Protein AF-A0A8T3XYB9-F1 (afdb_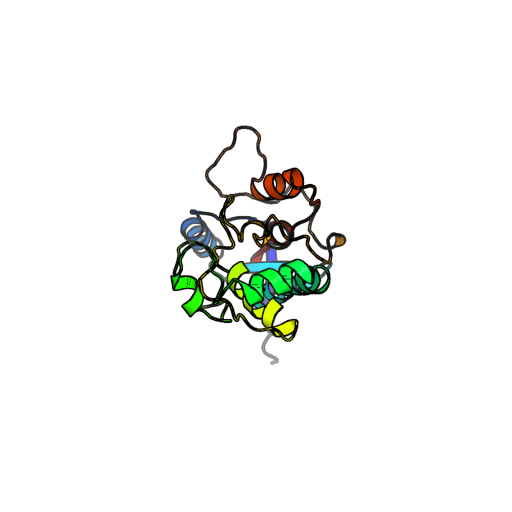monomer_lite)

Sequence (204 aa):
MPESVIKISWETVERPGYFGKKRDELEDFWNFNYPQGWRIAWQWGEQVLTRPLALQIYEDAYFEFLKNNPEILNWITSTASDVYDTSPSNVKSGLNYDEQETPNNHFHDIAIRRAVLRNGRKFLGDRLVEVRKPGTEGARLSPYSIPFHLPNLIYQGEDIKDYNYLKVSNHRIWWKTLGRERGIEHTVEEFYQHNKLLQKMAFG

Secondary structure (DSSP, 8-state):
-------EEEEEEEEEEE-GGGHHHHHHHHHHH-TT-EEEEEEETTEEE-HHHHHHHHHHHHHHHHHH-HHHHHHHHHHEEEEESSSGGGGGGTT-TT---SSS--HHHHHHHHHHHHTT----SSEEEE-SSTTSTTGGGSTTTSBPS-GGGS---S-EEE--S---TT---HHHHHHHTTT-SSBHHHHHHHTEEEEEEEE-

Radius of gyration: 18.55 Å; chains: 1; bounding box: 43×30×66 Å

Structure (mmCIF, N/CA/C/O backbone):
data_AF-A0A8T3XYB9-F1
#
_entry.id   AF-A0A8T3XYB9-F1
#
loop_
_atom_site.group_PDB
_atom_site.id
_atom_site.type_symbol
_atom_site.label_atom_id
_atom_site.label_alt_id
_atom_site.label_comp_id
_atom_site.label_asym_id
_atom_site.label_entity_id
_atom_site.label_seq_id
_atom_site.pdbx_PDB_ins_code
_atom_site.Cartn_x
_atom_site.Cartn_y
_atom_site.Cartn_z
_atom_site.occupancy
_atom_site.B_iso_or_equiv
_atom_site.auth_seq_id
_atom_site.auth_comp_id
_atom_site.auth_asym_id
_atom_site.auth_atom_id
_atom_site.pdbx_PDB_model_num
ATOM 1 N N . MET A 1 1 ? -1.907 -11.940 -47.305 1.00 52.03 1 MET A N 1
ATOM 2 C CA . MET A 1 1 ? -0.688 -11.951 -46.470 1.00 52.03 1 MET A CA 1
ATOM 3 C C . MET A 1 1 ? -1.139 -11.744 -45.036 1.00 52.03 1 MET A C 1
ATOM 5 O O . MET A 1 1 ? -1.947 -10.842 -44.858 1.00 52.03 1 MET A O 1
ATOM 9 N N . PRO A 1 2 ? -0.760 -12.582 -44.058 1.00 59.38 2 PRO A N 1
ATOM 10 C CA . PRO A 1 2 ? -1.126 -12.307 -42.675 1.00 59.38 2 PRO A CA 1
ATOM 11 C C . PRO A 1 2 ? -0.364 -11.059 -42.219 1.00 59.38 2 PRO A C 1
ATOM 13 O O . PRO A 1 2 ? 0.852 -10.984 -42.386 1.00 59.38 2 PRO A O 1
ATOM 16 N N . GLU A 1 3 ? -1.094 -10.067 -41.713 1.00 56.34 3 GLU A N 1
ATOM 17 C CA . GLU A 1 3 ? -0.515 -8.898 -41.056 1.00 56.34 3 GLU A CA 1
ATOM 18 C C . GLU A 1 3 ? 0.403 -9.382 -39.930 1.00 56.34 3 GLU A C 1
ATOM 20 O O . GLU A 1 3 ? 0.004 -10.185 -39.083 1.00 56.34 3 GLU A O 1
ATOM 25 N N . SER A 1 4 ? 1.661 -8.947 -39.944 1.00 66.12 4 SER A N 1
ATOM 26 C CA . SER A 1 4 ? 2.592 -9.223 -38.857 1.00 66.12 4 SER A CA 1
ATOM 27 C C . SER A 1 4 ? 2.065 -8.555 -37.588 1.00 66.12 4 SER A C 1
ATOM 29 O O . SER A 1 4 ? 2.086 -7.329 -37.475 1.00 66.12 4 SER A O 1
ATOM 31 N N . VAL A 1 5 ? 1.574 -9.352 -36.639 1.00 72.62 5 VAL A N 1
ATOM 32 C CA . VAL A 1 5 ? 1.158 -8.866 -35.321 1.00 72.62 5 VAL A CA 1
ATOM 33 C C . VAL A 1 5 ? 2.411 -8.417 -34.577 1.00 72.62 5 VAL A C 1
ATOM 35 O O . VAL A 1 5 ? 3.223 -9.247 -34.172 1.00 72.62 5 VAL A O 1
ATOM 38 N N . ILE A 1 6 ? 2.575 -7.106 -34.404 1.00 73.19 6 ILE A N 1
ATOM 39 C CA . ILE A 1 6 ? 3.638 -6.552 -33.563 1.00 73.19 6 ILE A CA 1
ATOM 40 C C . ILE A 1 6 ? 3.386 -7.026 -32.130 1.00 73.19 6 ILE A C 1
ATOM 42 O O . ILE A 1 6 ? 2.351 -6.718 -31.532 1.00 73.19 6 ILE A O 1
ATOM 46 N N . LYS A 1 7 ? 4.329 -7.788 -31.570 1.00 82.12 7 LYS A N 1
ATOM 47 C CA . LYS A 1 7 ? 4.237 -8.254 -30.188 1.00 82.12 7 LYS A CA 1
ATOM 48 C C . LYS A 1 7 ? 4.762 -7.160 -29.266 1.00 82.12 7 LYS A C 1
ATOM 50 O O . LYS A 1 7 ? 5.960 -6.894 -29.209 1.00 82.12 7 LYS A O 1
ATOM 55 N N . ILE A 1 8 ? 3.853 -6.539 -28.521 1.00 85.56 8 ILE A N 1
ATOM 56 C CA . ILE A 1 8 ? 4.216 -5.590 -27.467 1.00 85.56 8 ILE A CA 1
ATOM 57 C C . ILE A 1 8 ? 4.765 -6.376 -26.273 1.00 85.56 8 ILE A C 1
ATOM 59 O O . ILE A 1 8 ? 4.113 -7.288 -25.760 1.00 85.56 8 ILE A O 1
ATOM 63 N N . SER A 1 9 ? 5.960 -6.008 -25.821 1.00 92.69 9 SER A N 1
ATOM 64 C CA . SER A 1 9 ? 6.594 -6.541 -24.616 1.00 92.69 9 SER A CA 1
ATOM 65 C C . SER A 1 9 ? 7.004 -5.409 -23.671 1.00 92.69 9 SER A C 1
ATOM 67 O O . SER A 1 9 ? 7.046 -4.243 -24.062 1.00 92.69 9 SER A O 1
ATOM 69 N N . TRP A 1 10 ? 7.255 -5.744 -22.406 1.00 95.94 10 TRP A N 1
ATOM 70 C CA . TRP A 1 10 ? 7.676 -4.789 -21.382 1.00 95.94 10 TRP A CA 1
ATOM 71 C C . TRP A 1 10 ? 9.047 -5.187 -20.853 1.00 95.94 10 TRP A C 1
ATOM 73 O O . TRP A 1 10 ? 9.224 -6.311 -20.387 1.00 95.94 10 TRP A O 1
ATOM 83 N N . GLU A 1 11 ? 9.993 -4.257 -20.900 1.00 96.06 11 GLU A N 1
ATOM 84 C CA . GLU A 1 11 ? 11.349 -4.438 -20.385 1.00 96.06 11 GLU A CA 1
ATOM 85 C C . GLU A 1 11 ? 11.495 -3.664 -19.073 1.00 96.06 11 GLU A C 1
ATOM 87 O O . GLU A 1 11 ? 11.190 -2.471 -19.018 1.00 96.06 11 GLU A O 1
ATOM 92 N N . THR A 1 12 ? 11.948 -4.332 -18.009 1.00 96.31 12 THR A N 1
ATOM 93 C CA . THR A 1 12 ? 12.221 -3.678 -16.723 1.00 96.31 12 THR A CA 1
ATOM 94 C C . THR A 1 12 ? 13.482 -2.830 -16.822 1.00 96.31 12 THR A C 1
ATOM 96 O O . THR A 1 12 ? 14.548 -3.337 -17.152 1.00 96.31 12 THR A O 1
ATOM 99 N N . VAL A 1 13 ? 13.347 -1.547 -16.498 1.00 95.75 13 VAL A N 1
ATOM 100 C CA . VAL A 1 13 ? 14.435 -0.564 -16.521 1.00 95.75 13 VAL A CA 1
ATOM 101 C C . VAL A 1 13 ? 15.098 -0.459 -15.151 1.00 95.75 13 VAL A C 1
ATOM 103 O O . VAL A 1 13 ? 16.319 -0.470 -15.046 1.00 95.75 13 VAL A O 1
ATOM 106 N N . GLU A 1 14 ? 14.291 -0.318 -14.098 1.00 94.75 14 GLU A N 1
ATOM 107 C CA . GLU A 1 14 ? 14.772 -0.053 -12.740 1.00 94.75 14 GLU A CA 1
ATOM 108 C C . GLU A 1 14 ? 13.699 -0.340 -11.679 1.00 94.75 14 GLU A C 1
ATOM 110 O O . GLU A 1 14 ? 12.538 -0.620 -11.998 1.00 94.75 14 GLU A O 1
ATOM 115 N N . ARG A 1 15 ? 14.090 -0.209 -10.403 1.00 94.44 15 ARG A N 1
ATOM 116 C CA . ARG A 1 15 ? 13.205 -0.245 -9.231 1.00 94.44 15 ARG A CA 1
ATOM 117 C C . ARG A 1 15 ? 13.119 1.127 -8.575 1.00 94.44 15 ARG A C 1
ATOM 119 O O . ARG A 1 15 ? 13.922 1.440 -7.695 1.00 94.44 15 ARG A O 1
ATOM 126 N N . PRO A 1 16 ? 12.156 1.970 -8.972 1.00 91.38 16 PRO A N 1
ATOM 127 C CA . PRO A 1 16 ? 12.185 3.376 -8.598 1.00 91.38 16 PRO A CA 1
ATOM 128 C C . PRO A 1 16 ? 11.733 3.658 -7.148 1.00 91.38 16 PRO A C 1
ATOM 130 O O . PRO A 1 16 ? 11.689 4.818 -6.755 1.00 91.38 16 PRO A O 1
ATOM 133 N N . GLY A 1 17 ? 11.384 2.632 -6.355 1.00 89.88 17 GLY A N 1
ATOM 134 C CA . GLY A 1 17 ? 10.981 2.751 -4.946 1.00 89.88 17 GLY A CA 1
ATOM 135 C C . GLY A 1 17 ? 10.056 3.939 -4.664 1.00 89.88 17 GLY A C 1
ATOM 136 O O . GLY A 1 17 ? 9.064 4.128 -5.371 1.00 89.88 17 GLY A O 1
ATOM 137 N N . TYR A 1 18 ? 10.336 4.735 -3.631 1.00 88.06 18 TYR A N 1
ATOM 138 C CA . TYR A 1 18 ? 9.496 5.880 -3.259 1.00 88.06 18 TYR A CA 1
ATOM 139 C C . TYR A 1 18 ? 9.839 7.143 -4.064 1.00 88.06 18 TYR A C 1
ATOM 141 O O . TYR A 1 18 ? 10.992 7.564 -4.124 1.00 88.06 18 TYR A O 1
ATOM 149 N N . PHE A 1 19 ? 8.817 7.783 -4.645 1.00 88.06 19 PHE A N 1
ATOM 150 C CA . PHE A 1 19 ? 8.990 8.961 -5.514 1.00 88.06 19 PHE A CA 1
ATOM 151 C C . PHE A 1 19 ? 9.013 10.276 -4.723 1.00 88.06 19 PHE A C 1
ATOM 153 O O . PHE A 1 19 ? 9.660 11.245 -5.116 1.00 88.06 19 PHE A O 1
ATOM 160 N N . GLY A 1 20 ? 8.294 10.325 -3.596 1.00 82.56 20 GLY A N 1
ATOM 161 C CA . GLY A 1 20 ? 8.121 11.542 -2.807 1.00 82.56 20 GLY A CA 1
ATOM 162 C C . GLY A 1 20 ? 7.640 12.728 -3.645 1.00 82.56 20 GLY A C 1
ATOM 163 O O . GLY A 1 20 ? 6.753 12.589 -4.485 1.00 82.56 20 GLY A O 1
ATOM 164 N N . LYS A 1 21 ? 8.253 13.894 -3.414 1.00 82.56 21 LYS A N 1
ATOM 165 C CA . LYS A 1 21 ? 7.938 15.152 -4.114 1.00 82.56 21 LYS A CA 1
ATOM 166 C C . LYS A 1 21 ? 8.432 15.202 -5.566 1.00 82.56 21 LYS A C 1
ATOM 168 O O . LYS A 1 21 ? 8.096 16.145 -6.262 1.00 82.56 21 LYS A O 1
ATOM 173 N N . LYS A 1 22 ? 9.226 14.220 -6.009 1.00 85.31 22 LYS A N 1
ATOM 174 C CA . LYS A 1 22 ? 9.804 14.171 -7.361 1.00 85.31 22 LYS A CA 1
ATOM 175 C C . LYS A 1 22 ? 8.949 13.403 -8.364 1.00 85.31 22 LYS A C 1
ATOM 177 O O . LYS A 1 22 ? 9.436 13.078 -9.436 1.00 85.31 22 LYS A O 1
ATOM 182 N N . ARG A 1 23 ? 7.711 13.049 -8.009 1.00 87.81 23 ARG A N 1
ATOM 183 C CA . ARG A 1 23 ? 6.831 12.264 -8.883 1.00 87.81 23 ARG A CA 1
ATOM 184 C C . ARG A 1 23 ? 6.713 12.902 -10.265 1.00 87.81 23 ARG A C 1
ATOM 186 O O . ARG A 1 23 ? 7.088 12.256 -11.229 1.00 87.81 23 ARG A O 1
ATOM 193 N N . ASP A 1 24 ? 6.293 14.159 -10.322 1.00 90.12 24 ASP A N 1
ATOM 194 C CA . ASP A 1 24 ? 6.048 14.856 -11.588 1.00 90.12 24 ASP A CA 1
ATOM 195 C C . ASP A 1 24 ? 7.342 14.972 -12.415 1.00 90.12 24 ASP A C 1
ATOM 197 O O . ASP A 1 24 ? 7.353 14.642 -13.594 1.00 90.12 24 ASP A O 1
ATOM 201 N N . GLU A 1 25 ? 8.473 15.301 -11.772 1.00 91.81 25 GLU A N 1
ATOM 202 C CA . GLU A 1 25 ? 9.795 15.330 -12.424 1.00 91.81 25 GLU A CA 1
ATOM 203 C C . GLU A 1 25 ? 10.192 13.967 -13.022 1.00 91.81 25 GLU A C 1
ATOM 205 O O . GLU A 1 25 ? 10.781 13.904 -14.102 1.00 91.81 25 GLU A O 1
ATOM 210 N N . LEU A 1 26 ? 9.905 12.868 -12.313 1.00 92.75 26 LEU A N 1
ATOM 211 C CA . LEU A 1 26 ? 10.193 11.512 -12.782 1.00 92.75 26 LEU A CA 1
ATOM 212 C C . LEU A 1 26 ? 9.275 11.112 -13.933 1.00 92.75 26 LEU A C 1
ATOM 214 O O . LEU A 1 26 ? 9.748 10.518 -14.897 1.00 92.75 26 LEU A O 1
ATOM 218 N N . GLU A 1 27 ? 7.991 11.451 -13.852 1.00 94.06 27 GLU A N 1
ATOM 219 C CA . GLU A 1 27 ? 7.028 11.186 -14.918 1.00 94.06 27 GLU A CA 1
ATOM 220 C C . GLU A 1 27 ? 7.400 11.951 -16.192 1.00 94.06 27 GLU A C 1
ATOM 222 O O . GLU A 1 27 ? 7.462 11.344 -17.260 1.00 94.06 27 GLU A O 1
ATOM 227 N N . ASP A 1 28 ? 7.766 13.231 -16.085 1.00 96.31 28 ASP A N 1
ATOM 228 C CA . ASP A 1 28 ? 8.273 14.029 -17.206 1.00 96.31 28 ASP A CA 1
ATOM 229 C C . ASP A 1 28 ? 9.557 13.433 -17.795 1.00 96.31 28 ASP A C 1
ATOM 231 O O . ASP A 1 28 ? 9.695 13.291 -19.015 1.00 96.31 28 ASP A O 1
ATOM 235 N N . PHE A 1 29 ? 10.489 13.015 -16.933 1.00 95.88 29 PHE A N 1
ATOM 236 C CA . PHE A 1 29 ? 11.715 12.351 -17.362 1.00 95.88 29 PHE A CA 1
ATOM 237 C C . PHE A 1 29 ? 11.422 11.040 -18.107 1.00 95.88 29 PHE A C 1
ATOM 239 O O . PHE A 1 29 ? 12.007 10.790 -19.162 1.00 95.88 29 PHE A O 1
ATOM 246 N N . TRP A 1 30 ? 10.515 10.199 -17.611 1.00 96.56 30 TRP A N 1
ATOM 247 C CA . TRP A 1 30 ? 10.158 8.938 -18.265 1.00 96.56 30 TRP A CA 1
ATOM 248 C C . TRP A 1 30 ? 9.352 9.150 -19.547 1.00 96.56 30 TRP A C 1
ATOM 250 O O . TRP A 1 30 ? 9.595 8.443 -20.522 1.00 96.56 30 TRP A O 1
ATOM 260 N N . ASN A 1 31 ? 8.475 10.155 -19.597 1.00 97.38 31 ASN A N 1
ATOM 261 C CA . ASN A 1 31 ? 7.776 10.568 -20.817 1.00 97.38 31 ASN A CA 1
ATOM 262 C C . ASN A 1 31 ? 8.766 10.968 -21.917 1.00 97.38 31 ASN A C 1
ATOM 264 O O . ASN A 1 31 ? 8.600 10.574 -23.071 1.00 97.38 31 ASN A O 1
ATOM 268 N N . PHE A 1 32 ? 9.822 11.701 -21.556 1.00 97.50 32 PHE A N 1
ATOM 269 C CA . PHE A 1 32 ? 10.870 12.100 -22.493 1.00 97.50 32 PHE A CA 1
ATOM 270 C C . PHE A 1 32 ? 11.750 10.922 -22.945 1.00 97.50 32 PHE A C 1
ATOM 272 O O . PHE A 1 32 ? 12.044 10.791 -24.131 1.00 97.50 32 PHE A O 1
ATOM 279 N N . ASN A 1 33 ? 12.180 10.058 -22.018 1.00 96.62 33 ASN A N 1
ATOM 280 C CA . ASN A 1 33 ? 13.131 8.976 -22.314 1.00 96.62 33 ASN A CA 1
ATOM 281 C C . ASN A 1 33 ? 12.480 7.716 -22.905 1.00 96.62 33 ASN A C 1
ATOM 283 O O . ASN A 1 33 ? 13.149 6.951 -23.602 1.00 96.62 33 ASN A O 1
ATOM 287 N N . TYR A 1 34 ? 11.191 7.485 -22.643 1.00 96.56 34 TYR A N 1
ATOM 288 C CA . TYR A 1 34 ? 10.438 6.317 -23.109 1.00 96.56 34 TYR A CA 1
ATOM 289 C C . TYR A 1 34 ? 9.177 6.743 -23.876 1.00 96.56 34 TYR A C 1
ATOM 291 O O . TYR A 1 34 ? 8.063 6.387 -23.480 1.00 96.56 34 TYR A O 1
ATOM 299 N N . PRO A 1 35 ? 9.328 7.459 -25.009 1.00 95.56 35 PRO A N 1
ATOM 300 C CA . PRO A 1 35 ? 8.197 8.018 -25.756 1.00 95.56 35 PRO A CA 1
ATOM 301 C C . PRO A 1 35 ? 7.233 6.950 -26.291 1.00 95.56 35 PRO A C 1
ATOM 303 O O . PRO A 1 35 ? 6.076 7.241 -26.580 1.00 95.56 35 PRO A O 1
ATOM 306 N N . GLN A 1 36 ? 7.688 5.695 -26.382 1.00 94.69 36 GLN A N 1
ATOM 307 C CA . GLN A 1 36 ? 6.890 4.596 -26.934 1.00 94.69 36 GLN A CA 1
ATOM 308 C C . GLN A 1 36 ? 5.949 4.000 -25.880 1.00 94.69 36 GLN A C 1
ATOM 310 O O . GLN A 1 36 ? 5.125 3.144 -26.187 1.00 94.69 36 GLN A O 1
ATOM 315 N N . GLY A 1 37 ? 6.085 4.454 -24.635 1.00 96.31 37 GLY A N 1
ATOM 316 C CA . GLY A 1 37 ? 5.298 4.033 -23.496 1.00 96.31 37 GLY A CA 1
ATOM 317 C C . GLY A 1 37 ? 6.178 3.505 -22.373 1.00 96.31 37 GLY A C 1
ATOM 318 O O . GLY A 1 37 ? 7.140 2.761 -22.582 1.00 96.31 37 GLY A O 1
ATOM 319 N N . TRP A 1 38 ? 5.792 3.850 -21.154 1.00 97.50 38 TRP A N 1
ATOM 320 C CA . TRP A 1 38 ? 6.323 3.288 -19.924 1.00 97.50 38 TRP A CA 1
ATOM 321 C C . TRP A 1 38 ? 5.170 2.997 -18.967 1.00 97.50 38 TRP A C 1
ATOM 323 O O . TRP A 1 38 ? 4.045 3.467 -19.149 1.00 97.50 38 TRP A O 1
ATOM 333 N N . ARG A 1 39 ? 5.435 2.174 -17.957 1.00 96.88 39 ARG A N 1
ATOM 334 C CA . ARG A 1 39 ? 4.484 1.899 -16.883 1.00 96.88 39 ARG A CA 1
ATOM 335 C C . ARG A 1 39 ? 5.197 1.647 -15.568 1.00 96.88 39 ARG A C 1
ATOM 337 O O . ARG A 1 39 ? 6.320 1.142 -15.546 1.00 96.88 39 ARG A O 1
ATOM 344 N N . ILE A 1 40 ? 4.478 1.904 -14.482 1.00 97.31 40 ILE A N 1
ATOM 345 C CA . ILE A 1 40 ? 4.801 1.336 -13.177 1.00 97.31 40 ILE A CA 1
ATOM 346 C C . ILE A 1 40 ? 4.059 0.012 -13.016 1.00 97.31 40 ILE A C 1
ATOM 348 O O . ILE A 1 40 ? 2.857 -0.084 -13.276 1.00 97.31 40 ILE A O 1
ATOM 352 N N . ALA A 1 41 ? 4.790 -1.005 -12.581 1.00 97.69 41 ALA A N 1
ATOM 353 C CA . ALA A 1 41 ? 4.267 -2.325 -12.269 1.00 97.69 41 ALA A CA 1
ATOM 354 C C . ALA A 1 41 ? 4.859 -2.830 -10.947 1.00 97.69 41 ALA A C 1
ATOM 356 O O . ALA A 1 41 ? 5.743 -2.191 -10.380 1.00 97.69 41 ALA A O 1
ATOM 357 N N . TRP A 1 42 ? 4.381 -3.967 -10.444 1.00 97.94 42 TRP A N 1
ATOM 358 C CA . TRP A 1 42 ? 4.886 -4.555 -9.201 1.00 97.94 42 TRP A CA 1
ATOM 359 C C . TRP A 1 42 ? 5.270 -6.008 -9.409 1.00 97.94 42 TRP A C 1
ATOM 361 O O . TRP A 1 42 ? 4.482 -6.796 -9.916 1.00 97.94 42 TRP A O 1
ATOM 371 N N . GLN A 1 43 ? 6.473 -6.386 -9.005 1.00 97.44 43 GLN A N 1
ATOM 372 C CA . GLN A 1 43 ? 6.887 -7.778 -9.014 1.00 97.44 43 GLN A CA 1
ATOM 373 C C . GLN A 1 43 ? 6.133 -8.580 -7.947 1.00 97.44 43 GLN A C 1
ATOM 375 O O . GLN A 1 43 ? 5.972 -8.131 -6.813 1.00 97.44 43 GLN A O 1
ATOM 380 N N . TRP A 1 44 ? 5.738 -9.800 -8.288 1.00 95.25 44 TRP A N 1
ATOM 381 C CA . TRP A 1 44 ? 5.149 -10.767 -7.370 1.00 95.25 44 TRP A CA 1
ATOM 382 C C . TRP A 1 44 ? 5.650 -12.170 -7.700 1.00 95.25 44 TRP A C 1
ATOM 384 O O . TRP A 1 44 ? 5.128 -12.836 -8.595 1.00 95.25 44 TRP A O 1
ATOM 394 N N . GLY A 1 45 ? 6.721 -12.597 -7.026 1.00 92.38 45 GLY A N 1
ATOM 395 C CA . GLY A 1 45 ? 7.475 -13.781 -7.441 1.00 92.38 45 GLY A CA 1
ATOM 396 C C . GLY A 1 45 ? 7.979 -13.623 -8.881 1.00 92.38 45 GLY A C 1
ATOM 397 O O . GLY A 1 45 ? 8.699 -12.672 -9.194 1.00 92.38 45 GLY A O 1
ATOM 398 N N . GLU A 1 46 ? 7.562 -14.534 -9.759 1.00 92.94 46 GLU A N 1
ATOM 399 C CA . GLU A 1 46 ? 7.871 -14.509 -11.198 1.00 92.94 46 GLU A CA 1
ATOM 400 C C . GLU A 1 46 ? 6.894 -13.652 -12.022 1.00 92.94 46 GLU A C 1
ATOM 402 O O . GLU A 1 46 ? 7.098 -13.439 -13.215 1.00 92.94 46 GLU A O 1
ATOM 407 N N . GLN A 1 47 ? 5.822 -13.150 -11.405 1.00 95.62 47 GLN A N 1
ATOM 408 C CA . GLN A 1 47 ? 4.792 -12.371 -12.085 1.00 95.62 47 GLN A CA 1
ATOM 409 C C . GLN A 1 47 ? 5.052 -10.866 -11.981 1.00 95.62 47 GLN A C 1
ATOM 411 O O . GLN A 1 47 ? 5.719 -10.377 -11.066 1.00 95.62 47 GLN A O 1
ATOM 416 N N . VAL A 1 48 ? 4.461 -10.117 -12.914 1.00 97.19 48 VAL A N 1
ATOM 417 C CA . VAL A 1 48 ? 4.428 -8.653 -12.899 1.00 97.19 48 VAL A CA 1
ATOM 418 C C . VAL A 1 48 ? 2.975 -8.198 -12.860 1.00 97.19 48 VAL A C 1
ATOM 420 O O . VAL A 1 48 ? 2.199 -8.452 -13.779 1.00 97.19 48 VAL A O 1
ATOM 423 N N . LEU A 1 49 ? 2.619 -7.520 -11.778 1.00 97.75 49 LEU A N 1
ATOM 424 C CA . LEU A 1 49 ? 1.277 -7.065 -11.462 1.00 97.75 49 LEU A CA 1
ATOM 425 C C . LEU A 1 49 ? 1.032 -5.642 -11.952 1.00 97.75 49 LEU A C 1
ATOM 427 O O . LEU A 1 49 ? 1.914 -4.779 -11.932 1.00 97.75 49 LEU A O 1
ATOM 431 N N . THR A 1 50 ? -0.218 -5.388 -12.324 1.00 96.81 50 THR A N 1
ATOM 432 C CA . THR A 1 50 ? -0.745 -4.039 -12.532 1.00 96.81 50 THR A CA 1
ATOM 433 C C . THR A 1 50 ? -0.987 -3.345 -11.189 1.00 96.81 50 THR A C 1
ATOM 435 O O . THR A 1 50 ? -1.080 -3.996 -10.145 1.00 96.81 50 THR A O 1
ATOM 438 N N . ARG A 1 51 ? -1.146 -2.014 -11.206 1.00 95.88 51 ARG A N 1
ATOM 439 C CA . ARG A 1 51 ? -1.458 -1.233 -9.997 1.00 95.88 51 ARG A CA 1
ATOM 440 C C . ARG A 1 51 ? -2.697 -1.751 -9.243 1.00 95.88 51 ARG A C 1
ATOM 442 O O . ARG A 1 51 ? -2.579 -1.924 -8.033 1.00 95.88 51 ARG A O 1
ATOM 449 N N . PRO A 1 52 ? -3.844 -2.054 -9.890 1.00 96.81 52 PRO A N 1
ATOM 450 C CA . PRO A 1 52 ? -5.008 -2.580 -9.173 1.00 96.81 52 PRO A CA 1
ATOM 451 C C . PRO A 1 52 ? -4.729 -3.888 -8.422 1.00 96.81 52 PRO A C 1
ATOM 453 O O . PRO A 1 52 ? -5.130 -4.024 -7.270 1.00 96.81 52 PRO A O 1
ATOM 456 N N . LEU A 1 53 ? -3.990 -4.823 -9.032 1.00 97.75 53 LEU A N 1
ATOM 457 C CA . LEU A 1 53 ? -3.632 -6.090 -8.384 1.00 97.75 53 LEU A CA 1
ATOM 458 C C . LEU A 1 53 ? -2.633 -5.884 -7.239 1.00 97.75 53 LEU A C 1
ATOM 460 O O . LEU A 1 53 ? -2.778 -6.484 -6.178 1.00 97.75 53 LEU A O 1
ATOM 464 N N . ALA A 1 54 ? -1.651 -4.997 -7.415 1.00 97.88 54 ALA A N 1
ATOM 465 C CA . ALA A 1 54 ? -0.719 -4.648 -6.346 1.00 97.88 54 ALA A CA 1
ATOM 466 C C . ALA A 1 54 ? -1.437 -4.015 -5.140 1.00 97.88 54 ALA A C 1
ATOM 468 O O . ALA A 1 54 ? -1.122 -4.336 -3.997 1.00 97.88 54 ALA A O 1
ATOM 469 N N . LEU A 1 55 ? -2.431 -3.152 -5.386 1.00 97.94 55 LEU A N 1
ATOM 470 C CA . LEU A 1 55 ? -3.255 -2.550 -4.335 1.00 97.94 55 LEU A CA 1
ATOM 471 C C . LEU A 1 55 ? -4.173 -3.568 -3.648 1.00 97.94 55 LEU A C 1
ATOM 473 O O . LEU A 1 55 ? -4.394 -3.457 -2.447 1.00 97.94 55 LEU A O 1
ATOM 477 N N . GLN A 1 56 ? -4.656 -4.586 -4.363 1.00 97.62 56 GLN A N 1
ATOM 478 C CA . GLN A 1 56 ? -5.403 -5.682 -3.745 1.00 97.62 56 GLN A CA 1
ATOM 479 C C . GLN A 1 56 ? -4.532 -6.470 -2.754 1.00 97.62 56 GLN A C 1
ATOM 481 O O . GLN A 1 56 ? -4.951 -6.702 -1.626 1.00 97.62 56 GLN A O 1
ATOM 486 N N . ILE A 1 57 ? -3.290 -6.795 -3.125 1.00 98.06 57 ILE A N 1
ATOM 487 C CA . ILE A 1 57 ? -2.337 -7.468 -2.224 1.00 98.06 57 ILE A CA 1
ATOM 488 C C . ILE A 1 57 ? -1.946 -6.563 -1.045 1.00 98.06 57 ILE A C 1
ATOM 490 O O . ILE A 1 57 ? -1.778 -7.019 0.088 1.00 98.06 57 ILE A O 1
ATOM 494 N N . TYR A 1 58 ? -1.807 -5.261 -1.295 1.00 98.06 58 TYR A N 1
ATOM 495 C CA . TYR A 1 58 ? -1.587 -4.269 -0.246 1.00 98.06 58 TYR A CA 1
ATOM 496 C C . TYR A 1 58 ? -2.741 -4.269 0.770 1.00 98.06 58 TYR A C 1
ATOM 498 O O . TYR A 1 58 ? -2.513 -4.306 1.977 1.00 98.06 58 TYR A O 1
ATOM 506 N N . GLU A 1 59 ? -3.985 -4.279 0.290 1.00 98.00 59 GLU A N 1
ATOM 507 C CA . GLU A 1 59 ? -5.191 -4.387 1.112 1.00 98.00 59 GLU A CA 1
ATOM 508 C C . GLU A 1 59 ? -5.269 -5.720 1.870 1.00 98.00 59 GLU A C 1
ATOM 510 O O . GLU A 1 59 ? -5.652 -5.726 3.040 1.00 98.00 59 GLU A O 1
ATOM 515 N N . ASP A 1 60 ? -4.860 -6.835 1.256 1.00 98.56 60 ASP A N 1
ATOM 516 C CA . ASP A 1 60 ? -4.834 -8.151 1.907 1.00 98.56 60 ASP A CA 1
ATOM 517 C C . ASP A 1 60 ? -3.976 -8.148 3.181 1.00 98.56 60 ASP A C 1
ATOM 519 O O . ASP A 1 60 ? -4.345 -8.778 4.172 1.00 98.56 60 ASP A O 1
ATOM 523 N N . ALA A 1 61 ? -2.891 -7.366 3.213 1.00 98.38 61 ALA A N 1
ATOM 524 C CA . ALA A 1 61 ? -2.090 -7.200 4.425 1.00 98.38 61 ALA A CA 1
ATOM 525 C C . ALA A 1 61 ? -2.886 -6.546 5.565 1.00 98.38 61 ALA A C 1
ATOM 527 O O . ALA A 1 61 ? -2.815 -7.006 6.702 1.00 98.38 61 ALA A O 1
ATOM 528 N N . TYR A 1 62 ? -3.691 -5.521 5.269 1.00 98.69 62 TYR A N 1
ATOM 529 C CA . TYR A 1 62 ? -4.580 -4.907 6.261 1.00 98.69 62 TYR A CA 1
ATOM 530 C C . TYR A 1 62 ? -5.708 -5.847 6.676 1.00 98.69 62 TYR A C 1
ATOM 532 O O . TYR A 1 62 ? -6.051 -5.905 7.857 1.00 98.69 62 TYR A O 1
ATOM 540 N N . PHE A 1 63 ? -6.284 -6.586 5.726 1.00 98.81 63 PHE A N 1
ATOM 541 C CA . PHE A 1 63 ? -7.330 -7.561 6.009 1.00 98.81 63 PHE A CA 1
ATOM 542 C C . PHE A 1 63 ? -6.838 -8.641 6.974 1.00 98.81 63 PHE A C 1
ATOM 544 O O . PHE A 1 63 ? -7.456 -8.824 8.024 1.00 98.81 63 PHE A O 1
ATOM 551 N N . GLU A 1 64 ? -5.719 -9.304 6.664 1.00 98.69 64 GLU A N 1
ATOM 552 C CA . GLU A 1 64 ? -5.142 -10.339 7.526 1.00 98.69 64 GLU A CA 1
ATOM 553 C C . GLU A 1 64 ? -4.664 -9.760 8.862 1.00 98.69 64 GLU A C 1
ATOM 555 O O . GLU A 1 64 ? -4.857 -10.387 9.903 1.00 98.69 64 GLU A O 1
ATOM 560 N N . PHE A 1 65 ? -4.114 -8.542 8.877 1.00 98.56 65 PHE A N 1
ATOM 561 C CA . PHE A 1 65 ? -3.752 -7.875 10.126 1.00 98.56 65 PHE A CA 1
ATOM 562 C C . PHE A 1 65 ? -4.974 -7.655 11.026 1.00 98.56 65 PHE A C 1
ATOM 564 O O . PHE A 1 65 ? -4.974 -8.101 12.169 1.00 98.56 65 PHE A O 1
ATOM 571 N N . LEU A 1 66 ? -6.041 -7.025 10.530 1.00 98.62 66 LEU A N 1
ATOM 572 C CA . LEU A 1 66 ? -7.235 -6.746 11.337 1.00 98.62 66 LEU A CA 1
ATOM 573 C C . LEU A 1 66 ? -7.974 -8.021 11.760 1.00 98.62 66 LEU A C 1
ATOM 575 O O . LEU A 1 66 ? -8.486 -8.088 12.876 1.00 98.62 66 LEU A O 1
ATOM 579 N N . LYS A 1 67 ? -7.997 -9.039 10.897 1.00 98.56 67 LYS A N 1
ATOM 580 C CA . LYS A 1 67 ? -8.569 -10.359 11.189 1.00 98.56 67 LYS A CA 1
ATOM 581 C C . LYS A 1 67 ? -7.850 -11.051 12.348 1.00 98.56 67 LYS A C 1
ATOM 583 O O . LYS A 1 67 ? -8.504 -11.634 13.208 1.00 98.56 67 LYS A O 1
ATOM 588 N N . ASN A 1 68 ? -6.521 -10.960 12.383 1.00 98.38 68 ASN A N 1
ATOM 589 C CA . ASN A 1 68 ? -5.695 -11.576 13.424 1.00 98.38 68 ASN A CA 1
ATOM 590 C C . ASN A 1 68 ? -5.527 -10.696 14.678 1.00 98.38 68 ASN A C 1
ATOM 592 O O . ASN A 1 68 ? -5.001 -11.174 15.677 1.00 98.38 68 ASN A O 1
ATOM 596 N N . ASN A 1 69 ? -5.988 -9.440 14.643 1.00 98.38 69 ASN A N 1
ATOM 597 C CA . ASN A 1 69 ? -5.929 -8.479 15.752 1.00 98.38 69 ASN A CA 1
ATOM 598 C C . ASN A 1 69 ? -7.335 -7.895 16.019 1.00 98.38 69 ASN A C 1
ATOM 600 O O . ASN A 1 69 ? -7.592 -6.706 15.764 1.00 98.38 69 ASN A O 1
ATOM 604 N N . PRO A 1 70 ? -8.296 -8.725 16.477 1.00 98.19 70 PRO A N 1
ATOM 605 C CA . PRO A 1 70 ? -9.697 -8.333 16.617 1.00 98.19 70 PRO A CA 1
ATOM 606 C C . PRO A 1 70 ? -9.908 -7.170 17.594 1.00 98.19 70 PRO A C 1
ATOM 608 O O . PRO A 1 70 ? -10.864 -6.412 17.445 1.00 98.19 70 PRO A O 1
ATOM 611 N N . GLU A 1 71 ? -9.029 -6.980 18.575 1.00 98.50 71 GLU A N 1
ATOM 612 C CA . GLU A 1 71 ? -9.034 -5.833 19.482 1.00 98.50 71 GLU A CA 1
ATOM 613 C C . GLU A 1 71 ? -8.752 -4.511 18.758 1.00 98.50 71 GLU A C 1
ATOM 615 O O . GLU A 1 71 ? -9.402 -3.506 19.051 1.00 98.50 71 GLU A O 1
ATOM 620 N N . ILE A 1 72 ? -7.860 -4.506 17.760 1.00 98.44 72 ILE A N 1
ATOM 621 C CA . ILE A 1 72 ? -7.598 -3.327 16.924 1.00 98.44 72 ILE A CA 1
ATOM 622 C C . ILE A 1 72 ? -8.788 -3.069 16.002 1.00 98.44 72 ILE A C 1
ATOM 624 O O . ILE A 1 72 ? -9.232 -1.926 15.889 1.00 98.44 72 ILE A O 1
ATOM 628 N N . LEU A 1 73 ? -9.345 -4.119 15.390 1.00 98.69 73 LEU A N 1
ATOM 629 C CA . LEU A 1 73 ? -10.548 -4.011 14.563 1.00 98.69 73 LEU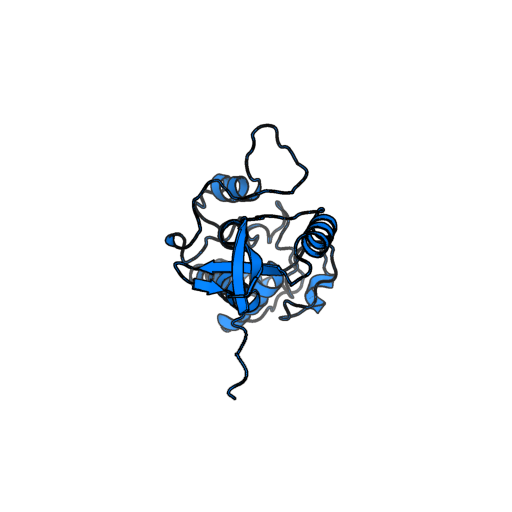 A CA 1
ATOM 630 C C . LEU A 1 73 ? -11.743 -3.474 15.369 1.00 98.69 73 LEU A C 1
ATOM 632 O O . LEU A 1 73 ? -12.462 -2.585 14.912 1.00 98.69 73 LEU A O 1
ATOM 636 N N . ASN A 1 74 ? -11.948 -3.975 16.588 1.00 98.69 74 ASN A N 1
ATOM 637 C CA . ASN A 1 74 ? -12.989 -3.496 17.495 1.00 98.69 74 ASN A CA 1
ATOM 638 C C . ASN A 1 74 ? -12.759 -2.044 17.896 1.00 98.69 74 ASN A C 1
ATOM 640 O O . ASN A 1 74 ? -13.698 -1.252 17.860 1.00 98.69 74 ASN A O 1
ATOM 644 N N . TRP A 1 75 ? -11.525 -1.678 18.235 1.00 98.56 75 TRP A N 1
ATOM 645 C CA . TRP A 1 75 ? -11.195 -0.296 18.545 1.00 98.56 75 TRP A CA 1
ATOM 646 C C . TRP A 1 75 ? -11.505 0.632 17.369 1.00 98.56 75 TRP A C 1
ATOM 648 O O . TRP A 1 75 ? -12.279 1.571 17.539 1.00 98.56 75 TRP A O 1
ATOM 658 N N . ILE A 1 76 ? -10.969 0.363 16.173 1.00 98.56 76 ILE A N 1
ATOM 659 C CA . ILE A 1 76 ? -11.124 1.302 15.057 1.00 98.56 76 ILE A CA 1
ATOM 660 C C . ILE A 1 76 ? -12.591 1.416 14.632 1.00 98.56 76 ILE A C 1
ATOM 662 O O . ILE A 1 76 ? -13.063 2.511 14.357 1.00 98.56 76 ILE A O 1
ATOM 666 N N . THR A 1 77 ? -13.348 0.316 14.661 1.00 98.75 77 THR A N 1
ATOM 667 C CA . THR A 1 77 ? -14.771 0.328 14.284 1.00 98.75 77 THR A CA 1
ATOM 668 C C . THR A 1 77 ? -15.682 0.961 15.332 1.00 98.75 77 THR A C 1
ATOM 670 O O . THR A 1 77 ? -16.739 1.460 14.966 1.00 98.75 77 THR A O 1
ATOM 673 N N . SER A 1 78 ? -15.300 0.966 16.611 1.00 98.56 78 SER A N 1
ATOM 674 C CA . SER A 1 78 ? -16.078 1.604 17.688 1.00 98.56 78 SER A CA 1
ATOM 675 C C . SER A 1 78 ? -15.680 3.056 17.952 1.00 98.56 78 SER A C 1
ATOM 677 O O . SER A 1 78 ? -16.479 3.813 18.489 1.00 98.56 78 SER A O 1
ATOM 679 N N . THR A 1 79 ? -14.456 3.446 17.589 1.00 98.31 79 THR A N 1
ATOM 680 C CA . THR A 1 79 ? -13.918 4.794 17.823 1.00 98.31 79 THR A CA 1
ATOM 681 C C . THR A 1 79 ? -14.058 5.689 16.598 1.00 98.31 79 THR A C 1
ATOM 683 O O . THR A 1 79 ? -14.436 6.850 16.733 1.00 98.31 79 THR A O 1
ATOM 686 N N . ALA A 1 80 ? -13.783 5.164 15.403 1.00 98.62 80 ALA A N 1
ATOM 687 C CA . ALA A 1 80 ? -13.812 5.957 14.184 1.00 98.62 80 ALA A CA 1
ATOM 688 C C . ALA A 1 80 ? -15.208 5.962 13.546 1.00 98.62 80 ALA A C 1
ATOM 690 O O . ALA A 1 80 ? -15.843 4.910 13.439 1.00 98.62 80 ALA A O 1
ATOM 691 N N . SER A 1 81 ? -15.658 7.130 13.086 1.00 98.50 81 SER A N 1
ATOM 692 C CA . SER A 1 81 ? -16.751 7.279 12.117 1.00 98.50 81 SER A CA 1
ATOM 693 C C . SER A 1 81 ? -16.261 7.052 10.681 1.00 98.50 81 SER A C 1
ATOM 695 O O . SER A 1 81 ? -17.006 6.540 9.851 1.00 98.50 81 SER A O 1
ATOM 697 N N . ASP A 1 82 ? -14.992 7.375 10.416 1.00 98.69 82 ASP A N 1
ATOM 698 C CA . ASP A 1 82 ? -14.197 6.993 9.244 1.00 98.69 82 ASP A CA 1
ATOM 699 C C . ASP A 1 82 ? -12.701 7.222 9.565 1.00 98.69 82 ASP A C 1
ATOM 701 O O . ASP A 1 82 ? -12.348 7.845 10.572 1.00 98.69 82 ASP A O 1
ATOM 705 N N . VAL A 1 83 ? -11.803 6.733 8.717 1.00 98.44 83 VAL A N 1
ATOM 706 C CA . VAL A 1 83 ? -10.352 6.959 8.805 1.00 98.44 83 VAL A CA 1
ATOM 707 C C . VAL A 1 83 ? -9.885 7.926 7.727 1.00 98.44 83 VAL A C 1
ATOM 709 O O . VAL A 1 83 ? -10.566 8.094 6.726 1.00 98.44 83 VAL A O 1
ATOM 712 N N . TYR A 1 84 ? -8.726 8.555 7.888 1.00 97.62 84 TYR A N 1
ATOM 713 C CA . TYR A 1 84 ? -8.097 9.351 6.830 1.00 97.62 84 TYR A CA 1
ATOM 714 C C . TYR A 1 84 ? -6.571 9.321 6.930 1.00 97.62 84 TYR A C 1
ATOM 716 O O . TYR A 1 84 ? -6.011 9.060 7.995 1.00 97.62 84 TYR A O 1
ATOM 724 N N . ASP A 1 85 ? -5.896 9.593 5.815 1.00 94.50 85 ASP A N 1
ATOM 725 C CA . ASP A 1 85 ? -4.435 9.594 5.734 1.00 94.50 85 ASP A CA 1
ATOM 726 C C . ASP A 1 85 ? -3.842 10.914 6.247 1.00 94.50 85 ASP A C 1
ATOM 728 O O . ASP A 1 85 ? -3.378 10.992 7.384 1.00 94.50 85 ASP A O 1
ATOM 732 N N . THR A 1 86 ? -3.872 11.957 5.412 1.00 91.50 86 THR A N 1
ATOM 733 C CA . THR A 1 86 ? -3.220 13.250 5.692 1.00 91.50 86 THR A CA 1
ATOM 734 C C . THR A 1 86 ? -4.204 14.402 5.809 1.00 91.50 86 THR A C 1
ATOM 736 O O . THR A 1 86 ? -3.884 15.423 6.415 1.00 91.50 86 THR A O 1
ATOM 739 N N . SER A 1 87 ? -5.400 14.252 5.241 1.00 94.56 87 SER A N 1
ATOM 740 C CA . SER A 1 87 ? -6.448 15.263 5.258 1.00 94.56 87 SER A CA 1
ATOM 741 C C . SER A 1 87 ? -7.789 14.617 5.592 1.00 94.56 87 SER A C 1
ATOM 743 O O . SER A 1 87 ? -8.133 13.607 4.980 1.00 94.56 87 SER A O 1
ATOM 745 N N . PRO A 1 88 ? -8.619 15.218 6.465 1.00 96.88 88 PRO A N 1
ATOM 746 C CA . PRO A 1 88 ? -9.987 14.756 6.691 1.00 96.88 88 PRO A CA 1
ATOM 747 C C . PRO A 1 88 ? -10.823 14.630 5.409 1.00 96.88 88 PRO A C 1
ATOM 749 O O . PRO A 1 88 ? -11.792 13.881 5.388 1.00 96.88 88 PRO A O 1
ATOM 752 N N . SER A 1 89 ? -10.464 15.337 4.328 1.00 96.88 89 SER A N 1
ATOM 753 C CA . SER A 1 89 ? -11.127 15.201 3.026 1.00 96.88 89 SER A CA 1
ATOM 754 C C . SER A 1 89 ? -10.930 13.838 2.360 1.00 96.88 89 SER A C 1
ATOM 756 O O . SER A 1 89 ? -11.776 13.491 1.537 1.00 96.88 89 SER A O 1
ATOM 758 N N . ASN A 1 90 ? -9.905 13.060 2.741 1.00 96.56 90 ASN A N 1
ATOM 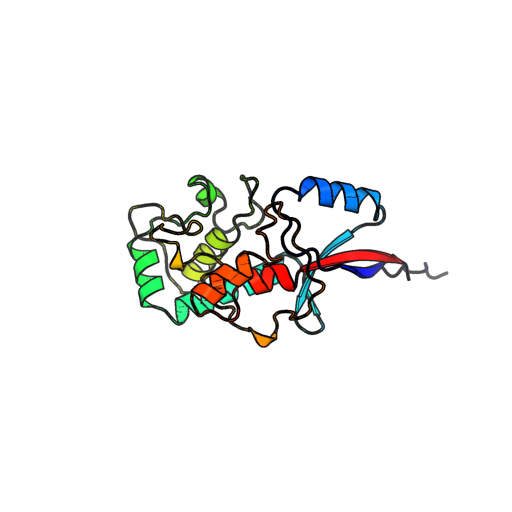759 C CA . ASN A 1 90 ? -9.583 11.769 2.114 1.00 96.56 90 ASN A CA 1
ATOM 760 C C . ASN A 1 90 ? -10.735 10.752 2.245 1.00 96.56 90 ASN A C 1
ATOM 762 O O . ASN A 1 90 ? -10.839 9.812 1.459 1.00 96.56 90 ASN A O 1
ATOM 766 N N . VAL A 1 91 ? -11.649 10.962 3.203 1.00 97.44 91 VAL A N 1
ATOM 767 C CA . VAL A 1 91 ? -12.886 10.173 3.358 1.00 97.44 91 VAL A CA 1
ATOM 768 C C . VAL A 1 91 ? -13.766 10.193 2.110 1.00 97.44 91 VAL A C 1
ATOM 770 O O . VAL A 1 91 ? -14.487 9.234 1.849 1.00 97.44 91 VAL A O 1
ATOM 773 N N . LYS A 1 92 ? -13.698 11.264 1.308 1.00 97.19 92 LYS A N 1
ATOM 774 C CA . LYS A 1 92 ? -14.535 11.431 0.113 1.00 97.19 92 LYS A CA 1
ATOM 775 C C . LYS A 1 92 ? -14.241 10.387 -0.958 1.00 97.19 92 LYS A C 1
ATOM 777 O O . LYS A 1 92 ? -15.177 9.987 -1.639 1.00 97.19 92 LYS A O 1
ATOM 782 N N . SER A 1 93 ? -13.005 9.894 -1.034 1.00 96.69 93 SER A N 1
ATOM 783 C CA . SER A 1 93 ? -12.625 8.839 -1.977 1.00 96.69 93 SER A CA 1
ATOM 784 C C . SER A 1 93 ? -13.287 7.496 -1.662 1.00 96.69 93 SER A C 1
ATOM 786 O O . SER A 1 93 ? -13.289 6.591 -2.495 1.00 96.69 93 SER A O 1
ATOM 788 N N . GLY A 1 94 ? -13.832 7.321 -0.449 1.00 97.12 94 GLY A N 1
ATOM 789 C CA . GLY A 1 94 ? -14.484 6.088 -0.023 1.00 97.12 94 GLY A CA 1
ATOM 790 C C . GLY A 1 94 ? -13.592 4.865 -0.252 1.00 97.12 94 GLY A C 1
ATOM 791 O O . GLY A 1 94 ? -12.553 4.708 0.392 1.00 97.12 94 GLY A O 1
ATOM 792 N N . LEU A 1 95 ? -14.005 3.993 -1.180 1.00 97.38 95 LEU A N 1
ATOM 793 C CA . LEU A 1 95 ? -13.295 2.759 -1.548 1.00 97.38 95 LEU A CA 1
ATOM 794 C C . LEU A 1 95 ? -12.535 2.859 -2.889 1.00 97.38 95 LEU A C 1
ATOM 796 O O . LEU A 1 95 ? -12.086 1.827 -3.399 1.00 97.38 95 LEU A O 1
ATOM 800 N N . ASN A 1 96 ? -12.442 4.054 -3.482 1.00 96.62 96 ASN A N 1
ATOM 801 C CA . ASN A 1 96 ? -11.893 4.295 -4.815 1.00 96.62 96 ASN A CA 1
ATOM 802 C C . ASN A 1 96 ? -10.426 4.754 -4.761 1.00 96.62 96 ASN A C 1
ATOM 804 O O . ASN A 1 96 ? -10.126 5.888 -4.398 1.00 96.62 96 ASN A O 1
ATOM 808 N N . TYR A 1 97 ? -9.509 3.884 -5.190 1.00 95.94 97 TYR A N 1
ATOM 809 C CA . TYR A 1 97 ? -8.069 4.167 -5.250 1.00 95.94 97 TYR A CA 1
ATOM 810 C C . TYR A 1 97 ? -7.645 5.187 -6.314 1.00 95.94 97 TYR A C 1
ATOM 812 O O . TYR A 1 97 ? -6.477 5.592 -6.326 1.00 95.94 97 TYR A O 1
ATOM 820 N N . ASP A 1 98 ? -8.538 5.564 -7.226 1.00 94.19 98 ASP A N 1
ATOM 821 C CA . ASP A 1 98 ? -8.241 6.519 -8.295 1.00 94.19 98 ASP A CA 1
ATOM 822 C C . ASP A 1 98 ? -8.615 7.959 -7.915 1.00 94.19 98 ASP A C 1
ATOM 824 O O . ASP A 1 98 ? -8.167 8.906 -8.555 1.00 94.19 98 ASP A O 1
ATOM 828 N N . GLU A 1 99 ? -9.363 8.146 -6.826 1.00 92.62 99 GLU A N 1
ATOM 829 C CA . GLU A 1 99 ? -9.655 9.465 -6.265 1.00 92.62 99 GLU A CA 1
ATOM 830 C C . GLU A 1 99 ? -8.555 9.858 -5.281 1.00 92.62 99 GLU A C 1
ATOM 832 O O . GLU A 1 99 ? -8.538 9.377 -4.151 1.00 92.62 99 GLU A O 1
ATOM 837 N N . GLN A 1 100 ? -7.612 10.689 -5.736 1.00 90.25 100 GLN A N 1
ATOM 838 C CA . GLN A 1 100 ? -6.480 11.199 -4.956 1.00 90.25 100 GLN A CA 1
ATOM 839 C C . GLN A 1 100 ? -6.459 12.729 -5.043 1.00 90.25 100 GLN A C 1
ATOM 841 O O . GLN A 1 100 ? -6.239 13.285 -6.117 1.00 90.25 100 GLN A O 1
ATOM 846 N N . GLU A 1 101 ? -6.702 13.424 -3.933 1.00 86.56 101 GLU A N 1
ATOM 847 C CA . GLU A 1 101 ? -6.847 14.888 -3.913 1.00 86.56 101 GLU A CA 1
ATOM 848 C C . GLU A 1 101 ? -5.670 15.628 -3.266 1.00 86.56 101 GLU A C 1
ATOM 850 O O . GLU A 1 101 ? -5.584 16.854 -3.341 1.00 86.56 101 GLU A O 1
ATOM 855 N N . THR A 1 102 ? -4.757 14.898 -2.624 1.00 82.69 102 THR A N 1
ATOM 856 C CA . THR A 1 102 ? -3.543 15.470 -2.030 1.00 82.69 102 THR A CA 1
ATOM 857 C C . THR A 1 102 ? -2.301 15.092 -2.844 1.00 82.69 102 THR A C 1
ATOM 859 O O . THR A 1 102 ? -2.325 14.099 -3.570 1.00 82.69 102 THR A O 1
ATOM 862 N N . PRO A 1 103 ? -1.174 15.819 -2.706 1.00 78.38 103 PRO A N 1
ATOM 863 C CA . PRO A 1 103 ? 0.077 15.452 -3.381 1.00 78.38 103 PRO A CA 1
ATOM 864 C C . PRO A 1 103 ? 0.596 14.051 -3.010 1.00 78.38 103 PRO A C 1
ATOM 866 O O . PRO A 1 103 ? 1.339 13.422 -3.767 1.00 78.38 103 PRO A O 1
ATOM 869 N N . ASN A 1 104 ? 0.224 13.554 -1.826 1.00 80.00 104 ASN A N 1
ATOM 870 C CA . ASN A 1 104 ? 0.551 12.206 -1.390 1.00 80.00 104 ASN A CA 1
ATOM 871 C C . ASN A 1 104 ? -0.600 11.262 -1.720 1.00 80.00 104 ASN A C 1
ATOM 873 O O . ASN A 1 104 ? -1.771 11.600 -1.565 1.00 80.00 104 ASN A O 1
ATOM 877 N N . ASN A 1 105 ? -0.252 10.045 -2.127 1.00 86.38 105 ASN A N 1
ATOM 878 C CA . ASN A 1 105 ? -1.274 9.038 -2.341 1.00 86.38 105 ASN A CA 1
ATOM 879 C C . ASN A 1 105 ? -1.763 8.509 -0.996 1.00 86.38 105 ASN A C 1
ATOM 881 O O . ASN A 1 105 ? -0.943 8.067 -0.187 1.00 86.38 105 ASN A O 1
ATOM 885 N N . HIS A 1 106 ? -3.077 8.474 -0.816 1.00 92.38 106 HIS A N 1
ATOM 886 C CA . HIS A 1 106 ? -3.733 7.960 0.374 1.00 92.38 106 HIS A CA 1
ATOM 887 C C . HIS A 1 106 ? -4.322 6.573 0.089 1.00 92.38 106 HIS A C 1
ATOM 889 O O . HIS A 1 106 ? -5.511 6.337 -0.067 1.00 92.38 106 HIS A O 1
ATOM 895 N N . PHE A 1 107 ? -3.443 5.589 -0.092 1.00 95.06 107 PHE A N 1
ATOM 896 C CA . PHE A 1 107 ? -3.899 4.219 -0.355 1.00 95.06 107 PHE A CA 1
ATOM 897 C C . PHE A 1 107 ? -4.252 3.465 0.925 1.00 95.06 107 PHE A C 1
ATOM 899 O O . PHE A 1 107 ? -5.038 2.524 0.895 1.00 95.06 107 PHE A O 1
ATOM 906 N N . HIS A 1 108 ? -3.673 3.842 2.060 1.00 95.38 108 HIS A N 1
ATOM 907 C CA . HIS A 1 108 ? -3.827 3.057 3.277 1.00 95.38 108 HIS A CA 1
ATOM 908 C C . HIS A 1 108 ? -5.135 3.327 4.013 1.00 95.38 108 HIS A C 1
ATOM 910 O O . HIS A 1 108 ? -5.707 2.381 4.538 1.00 95.38 108 HIS A O 1
ATOM 916 N N . ASP A 1 109 ? -5.657 4.554 4.023 1.00 97.69 109 ASP A N 1
ATOM 917 C CA . ASP A 1 109 ? -6.994 4.816 4.563 1.00 97.69 109 ASP A CA 1
ATOM 918 C C . ASP A 1 109 ? -8.055 4.058 3.745 1.00 97.69 109 ASP A C 1
ATOM 920 O O . ASP A 1 109 ? -8.887 3.358 4.321 1.00 97.69 109 ASP A O 1
ATOM 924 N N . ILE A 1 110 ? -7.945 4.062 2.411 1.00 98.44 110 ILE A N 1
ATOM 925 C CA . ILE A 1 110 ? -8.792 3.258 1.517 1.00 98.44 110 ILE A CA 1
ATOM 926 C C . ILE A 1 110 ? -8.633 1.753 1.803 1.00 98.44 110 ILE A C 1
ATOM 928 O O . ILE A 1 110 ? -9.634 1.042 1.928 1.00 98.44 110 ILE A O 1
ATOM 932 N N . ALA A 1 111 ? -7.398 1.258 1.953 1.00 98.62 111 ALA A N 1
ATOM 933 C CA . ALA A 1 111 ? -7.131 -0.146 2.280 1.00 98.62 111 ALA A CA 1
ATOM 934 C C . ALA A 1 111 ? -7.739 -0.553 3.629 1.00 98.62 111 ALA A C 1
ATOM 936 O O . ALA A 1 111 ? -8.327 -1.627 3.733 1.00 98.62 111 ALA A O 1
ATOM 937 N N . ILE A 1 112 ? -7.671 0.312 4.645 1.00 98.69 112 ILE A N 1
ATOM 938 C CA . ILE A 1 112 ? -8.297 0.081 5.952 1.00 98.69 112 ILE A CA 1
ATOM 939 C C . ILE A 1 112 ? -9.819 0.018 5.812 1.00 98.69 112 ILE A C 1
ATOM 941 O O . ILE A 1 112 ? -10.425 -0.915 6.336 1.00 98.69 112 ILE A O 1
ATOM 945 N N . ARG A 1 113 ? -10.451 0.948 5.077 1.00 98.75 113 ARG A N 1
ATOM 946 C CA . ARG A 1 113 ? -11.909 0.912 4.844 1.00 98.75 113 ARG A CA 1
ATOM 947 C C . ARG A 1 113 ? -12.335 -0.397 4.183 1.00 98.75 113 ARG A C 1
ATOM 949 O O . ARG A 1 113 ? -13.281 -1.039 4.641 1.00 98.75 113 ARG A O 1
ATOM 956 N N . ARG A 1 114 ? -11.615 -0.824 3.140 1.00 98.75 114 ARG A N 1
ATOM 957 C CA . ARG A 1 114 ? -11.889 -2.082 2.427 1.00 98.75 114 ARG A CA 1
ATOM 958 C C . ARG A 1 114 ? -11.650 -3.299 3.327 1.00 98.75 114 ARG A C 1
ATOM 960 O O . ARG A 1 114 ? -12.506 -4.178 3.384 1.00 98.75 114 ARG A O 1
ATOM 967 N N . ALA A 1 115 ? -10.574 -3.316 4.113 1.00 98.75 115 ALA A N 1
ATOM 968 C CA . ALA A 1 115 ? -10.275 -4.380 5.072 1.00 98.75 115 ALA A CA 1
ATOM 969 C C . ALA A 1 115 ? -11.316 -4.489 6.202 1.00 98.75 115 ALA A C 1
ATOM 971 O O . ALA A 1 115 ? -11.699 -5.601 6.573 1.00 98.75 115 ALA A O 1
ATOM 972 N N . VAL A 1 116 ? -11.818 -3.364 6.726 1.00 98.75 116 VAL A N 1
ATOM 973 C CA . VAL A 1 116 ? -12.920 -3.323 7.705 1.00 98.75 116 VAL A CA 1
ATOM 974 C C . VAL A 1 116 ? -14.189 -3.931 7.106 1.00 98.75 116 VAL A C 1
ATOM 976 O O . VAL A 1 116 ? -14.792 -4.812 7.724 1.00 98.75 116 VAL A O 1
ATOM 979 N N . LEU A 1 117 ? -14.551 -3.531 5.882 1.00 98.62 117 LEU A N 1
ATOM 980 C CA . LEU A 1 117 ? -15.703 -4.090 5.168 1.00 98.62 117 LEU A CA 1
ATOM 981 C C . LEU A 1 117 ? -15.558 -5.598 4.933 1.00 98.62 117 LEU A C 1
ATOM 983 O O . LEU A 1 117 ? -16.491 -6.355 5.191 1.00 98.62 117 LEU A O 1
ATOM 987 N N . ARG A 1 118 ? -14.381 -6.045 4.478 1.00 98.56 118 ARG A N 1
ATOM 988 C CA . ARG A 1 118 ? -14.076 -7.464 4.227 1.00 98.56 118 ARG A CA 1
ATOM 989 C C . ARG A 1 118 ? -14.102 -8.316 5.490 1.00 98.56 118 ARG A C 1
ATOM 991 O O . ARG A 1 118 ? -14.439 -9.491 5.415 1.00 98.56 118 ARG A O 1
ATOM 998 N N . ASN A 1 119 ? -13.807 -7.728 6.648 1.00 98.56 119 ASN A N 1
ATOM 999 C CA . ASN A 1 119 ? -13.996 -8.367 7.951 1.00 98.56 119 ASN A CA 1
ATOM 1000 C C . ASN A 1 119 ? -15.466 -8.349 8.430 1.00 98.56 119 ASN A C 1
ATOM 1002 O O . ASN A 1 119 ? -15.746 -8.709 9.571 1.00 98.56 119 ASN A O 1
ATOM 1006 N N . GLY A 1 120 ? -16.418 -7.921 7.592 1.00 98.44 120 GLY A N 1
ATOM 1007 C CA . GLY A 1 120 ? -17.844 -7.877 7.925 1.00 98.44 120 GLY A CA 1
ATOM 1008 C C . GLY A 1 120 ? -18.210 -6.766 8.911 1.00 98.44 120 GLY A C 1
ATOM 1009 O O . GLY A 1 120 ? -19.213 -6.871 9.617 1.00 98.44 120 GLY A O 1
ATOM 1010 N N . ARG A 1 121 ? -17.391 -5.712 9.003 1.00 98.56 121 ARG A N 1
ATOM 1011 C CA . ARG A 1 121 ? -17.561 -4.613 9.961 1.00 98.56 121 ARG A CA 1
ATOM 1012 C C . ARG A 1 121 ? -17.836 -3.286 9.259 1.00 98.56 121 ARG A C 1
ATOM 1014 O O . ARG A 1 121 ? -17.708 -3.154 8.045 1.00 98.56 121 ARG A O 1
ATOM 1021 N N . LYS A 1 122 ? -18.243 -2.297 10.053 1.00 98.38 122 LYS A N 1
ATOM 1022 C CA . LYS A 1 122 ? -18.464 -0.904 9.650 1.00 98.38 122 LYS A CA 1
ATOM 1023 C C . LYS A 1 122 ? -17.920 0.013 10.739 1.00 98.38 122 LYS A C 1
ATOM 1025 O O . LYS A 1 122 ? -17.834 -0.404 11.893 1.00 98.38 122 LYS A O 1
ATOM 1030 N N . PHE A 1 123 ? -17.582 1.237 10.368 1.00 98.62 123 PHE A N 1
ATOM 1031 C CA . PHE A 1 123 ? -17.274 2.304 11.311 1.00 98.62 123 PHE A CA 1
ATOM 1032 C C . PHE A 1 123 ? -18.566 2.769 11.992 1.00 98.62 123 PHE A C 1
ATOM 1034 O O . PHE A 1 123 ? -19.560 3.039 11.319 1.00 98.62 123 PHE A O 1
ATOM 1041 N N . LEU A 1 124 ? -18.568 2.777 13.321 1.00 98.62 124 LEU A N 1
ATOM 1042 C CA . LEU A 1 124 ? -19.708 3.113 14.182 1.00 98.62 124 LEU A CA 1
ATOM 1043 C C . LEU A 1 124 ? -19.333 4.140 15.257 1.00 98.62 124 LEU A C 1
ATOM 1045 O O . LEU A 1 124 ? -20.154 4.449 16.118 1.00 98.62 124 LEU A O 1
ATOM 1049 N N . GLY A 1 125 ? -18.090 4.621 15.240 1.00 98.25 125 GLY A N 1
ATOM 1050 C CA . GLY A 1 125 ? -17.630 5.655 16.148 1.00 98.25 125 GLY A CA 1
ATOM 1051 C C . GLY A 1 125 ? -18.131 7.041 15.766 1.00 98.25 125 GLY A C 1
ATOM 1052 O O . GLY A 1 125 ? -18.919 7.219 14.836 1.00 98.25 125 GLY A O 1
ATOM 1053 N N . ASP A 1 126 ? -17.654 8.038 16.499 1.00 97.88 126 ASP A N 1
ATOM 1054 C CA . ASP A 1 126 ? -18.193 9.398 16.482 1.00 97.88 126 ASP A CA 1
ATOM 1055 C C . ASP A 1 126 ? -17.237 10.443 15.891 1.00 97.88 126 ASP A C 1
ATOM 1057 O O . ASP A 1 126 ? -17.625 11.597 15.702 1.00 97.88 126 ASP A O 1
ATOM 1061 N N . ARG A 1 127 ? -16.002 10.055 15.552 1.00 98.06 127 ARG A N 1
ATOM 1062 C CA . ARG A 1 127 ? -14.978 10.977 15.044 1.00 98.06 127 ARG A CA 1
ATOM 1063 C C . ARG A 1 127 ? -14.096 10.379 13.959 1.00 98.06 127 ARG A C 1
ATOM 10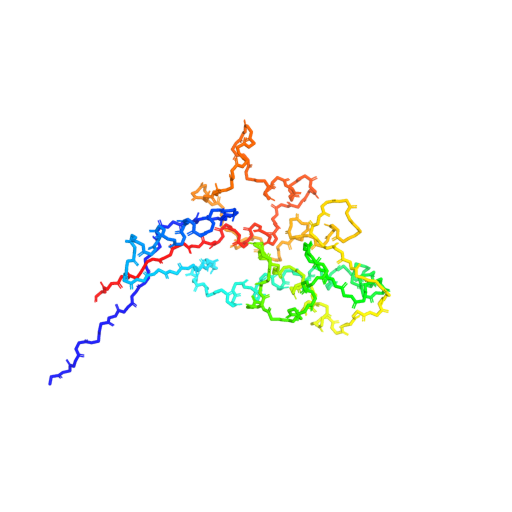65 O O . ARG A 1 127 ? -13.932 9.169 13.866 1.00 98.06 127 ARG A O 1
ATOM 1072 N N . LEU A 1 128 ? -13.475 11.245 13.168 1.00 98.50 128 LEU A N 1
ATOM 1073 C CA . LEU A 1 128 ? -12.469 10.835 12.193 1.00 98.50 128 LEU A CA 1
ATOM 1074 C C . LEU A 1 128 ? -11.154 10.457 12.882 1.00 98.50 128 LEU A C 1
ATOM 1076 O O . LEU A 1 128 ? -10.735 11.134 13.821 1.00 98.50 128 LEU A O 1
ATOM 1080 N N . VAL A 1 129 ? -10.484 9.420 12.375 1.00 98.50 129 VAL A N 1
ATOM 1081 C CA . VAL A 1 129 ? -9.185 8.959 12.892 1.00 98.50 129 VAL A CA 1
ATOM 1082 C C . VAL A 1 129 ? -8.091 9.083 11.831 1.00 98.50 129 VAL A C 1
ATOM 1084 O O . VAL A 1 129 ? -8.170 8.467 10.768 1.00 98.50 129 VAL A O 1
ATOM 1087 N N . GLU A 1 130 ? -7.038 9.842 12.145 1.00 97.81 130 GLU A N 1
ATOM 1088 C CA . GLU A 1 130 ? -5.820 9.930 11.328 1.00 97.81 130 GLU A CA 1
ATOM 1089 C C . GLU A 1 130 ? -4.991 8.650 11.466 1.00 97.81 130 GLU A C 1
ATOM 1091 O O . GLU A 1 130 ? -4.637 8.264 12.582 1.00 97.81 130 GLU A O 1
ATOM 1096 N N . VAL A 1 131 ? -4.651 8.002 10.350 1.00 96.81 131 VAL A N 1
ATOM 1097 C CA . VAL A 1 131 ? -3.957 6.699 10.352 1.00 96.81 131 VAL A CA 1
ATOM 1098 C C . VAL A 1 131 ? -2.512 6.749 9.852 1.00 96.81 131 VAL A C 1
ATOM 1100 O O . VAL A 1 131 ? -1.826 5.729 9.889 1.00 96.81 131 VAL A O 1
ATOM 1103 N N . ARG A 1 132 ? -1.996 7.910 9.424 1.00 91.50 132 ARG A N 1
ATOM 1104 C CA . ARG A 1 132 ? -0.637 8.037 8.854 1.00 91.50 132 ARG A CA 1
ATOM 1105 C C . ARG A 1 132 ? 0.423 8.540 9.818 1.00 91.50 132 ARG A C 1
ATOM 1107 O O . ARG A 1 132 ? 1.565 8.076 9.771 1.00 91.50 132 ARG A O 1
ATOM 1114 N N . LYS A 1 133 ? 0.107 9.579 10.588 1.00 89.25 133 LYS A N 1
ATOM 1115 C CA . LYS A 1 133 ? 1.116 10.390 11.273 1.00 89.25 133 LYS A CA 1
ATOM 1116 C C . LYS A 1 133 ? 1.535 9.761 12.605 1.00 89.25 133 LYS A C 1
ATOM 1118 O O . LYS A 1 133 ? 0.665 9.435 13.416 1.00 89.25 133 LYS A O 1
ATOM 1123 N N . PRO A 1 134 ? 2.847 9.644 12.889 1.00 87.50 134 PRO A N 1
ATOM 1124 C CA . PRO A 1 134 ? 3.323 9.218 14.201 1.00 87.50 134 PRO A CA 1
ATOM 1125 C C . PRO A 1 134 ? 2.753 10.086 15.332 1.00 87.50 134 PRO A C 1
ATOM 1127 O O . PRO A 1 134 ? 2.669 11.307 15.203 1.00 87.50 134 PRO A O 1
ATOM 1130 N N . GLY A 1 135 ? 2.386 9.457 16.449 1.00 88.12 135 GLY A N 1
ATOM 1131 C CA . GLY A 1 135 ? 1.826 10.141 17.621 1.00 88.12 135 GLY A CA 1
ATOM 1132 C C . GLY A 1 135 ? 0.311 10.368 17.580 1.00 88.12 135 GLY A C 1
ATOM 1133 O O . GLY A 1 135 ? -0.248 10.824 18.572 1.00 88.12 135 GLY A O 1
ATOM 1134 N N . THR A 1 136 ? -0.364 10.030 16.479 1.00 93.25 136 THR A N 1
ATOM 1135 C CA . THR A 1 136 ? -1.836 9.984 16.417 1.00 93.25 136 THR A CA 1
ATOM 1136 C C . THR A 1 136 ? -2.369 8.664 16.975 1.00 93.25 136 THR A C 1
ATOM 1138 O O . THR A 1 136 ? -1.652 7.660 17.010 1.00 93.25 136 THR A O 1
ATOM 1141 N N . GLU A 1 137 ? -3.643 8.631 17.379 1.00 95.19 137 GLU A N 1
ATOM 1142 C CA . GLU A 1 137 ? -4.269 7.398 17.883 1.00 95.19 137 GLU A CA 1
ATOM 1143 C C . GLU A 1 137 ? -4.313 6.274 16.826 1.00 95.19 137 GLU A C 1
ATOM 1145 O O . GLU A 1 137 ? -4.243 5.092 17.170 1.00 95.19 137 GLU A O 1
ATOM 1150 N N . GLY A 1 138 ? -4.352 6.627 15.533 1.00 96.06 138 GLY A N 1
ATOM 1151 C CA . GLY A 1 138 ? -4.318 5.692 14.407 1.00 96.06 138 GLY A CA 1
ATOM 1152 C C . GLY A 1 138 ? -2.928 5.328 13.894 1.00 96.06 138 GLY A C 1
ATOM 1153 O O . GLY A 1 138 ? -2.839 4.515 12.978 1.00 96.06 138 GLY A O 1
ATOM 1154 N N . ALA A 1 139 ? -1.836 5.816 14.494 1.00 93.56 139 ALA A N 1
ATOM 1155 C CA . ALA A 1 139 ? -0.466 5.538 14.031 1.00 93.56 139 ALA A CA 1
ATOM 1156 C C . ALA A 1 139 ? -0.100 4.034 13.984 1.00 93.56 139 ALA A C 1
ATOM 1158 O O . ALA A 1 139 ? 0.797 3.611 13.248 1.00 93.56 139 ALA A O 1
ATOM 1159 N N . ARG A 1 140 ? -0.800 3.195 14.757 1.00 94.19 140 ARG A N 1
ATOM 1160 C CA . ARG A 1 140 ? -0.666 1.727 14.696 1.00 94.19 140 ARG A CA 1
ATOM 1161 C C . ARG A 1 140 ? -1.198 1.104 13.401 1.00 94.19 140 ARG A C 1
ATOM 1163 O O . ARG A 1 140 ? -0.854 -0.030 13.107 1.00 94.19 140 ARG A O 1
ATOM 1170 N N . LEU A 1 141 ? -2.014 1.836 12.643 1.00 96.81 141 LEU A N 1
ATOM 1171 C CA . LEU A 1 141 ? -2.540 1.442 11.335 1.00 96.81 141 LEU A CA 1
ATOM 1172 C C . LEU A 1 141 ? -1.783 2.097 10.172 1.00 96.81 141 LEU A C 1
ATOM 1174 O O . LEU A 1 141 ? -2.172 1.943 9.020 1.00 96.81 141 LEU A O 1
ATOM 1178 N N . SER A 1 142 ? -0.697 2.820 10.448 1.00 95.19 142 SER A N 1
ATOM 1179 C CA . SER A 1 142 ? 0.158 3.354 9.393 1.00 95.19 142 SER A CA 1
ATOM 1180 C C . SER A 1 142 ? 0.829 2.224 8.610 1.00 95.19 142 SER A C 1
ATOM 1182 O O . SER A 1 142 ? 1.145 1.183 9.182 1.00 95.19 142 SER A O 1
ATOM 1184 N N . PRO A 1 143 ? 1.158 2.413 7.325 1.00 94.00 143 PRO A N 1
ATOM 1185 C CA . PRO A 1 143 ? 1.665 1.316 6.497 1.00 94.00 143 PRO A CA 1
ATOM 1186 C C . PRO A 1 143 ? 3.075 0.831 6.848 1.00 94.00 143 PRO A C 1
ATOM 1188 O O . PRO A 1 143 ? 3.466 -0.264 6.462 1.00 94.00 143 PRO A O 1
ATOM 1191 N N . TYR A 1 144 ? 3.829 1.603 7.627 1.00 90.75 144 TYR A N 1
ATOM 1192 C CA . TYR A 1 144 ? 5.084 1.161 8.245 1.00 90.75 144 TYR A CA 1
ATOM 1193 C C . TYR A 1 144 ? 4.872 0.433 9.591 1.00 90.75 144 TYR A C 1
ATOM 1195 O O . TYR A 1 144 ? 5.835 -0.024 10.197 1.00 90.75 144 TYR A O 1
ATOM 1203 N N . SER A 1 145 ? 3.630 0.339 10.071 1.00 93.31 145 SER A N 1
ATOM 1204 C CA . SER A 1 145 ? 3.221 -0.366 11.296 1.00 93.31 145 SER A CA 1
ATOM 1205 C C . SER A 1 145 ? 2.451 -1.660 11.000 1.00 93.31 145 SER A C 1
ATOM 1207 O O . SER A 1 145 ? 2.161 -2.412 11.925 1.00 93.31 145 SER A O 1
ATOM 1209 N N . ILE A 1 146 ? 2.113 -1.930 9.734 1.00 96.69 146 ILE A N 1
ATOM 1210 C CA . ILE A 1 146 ? 1.379 -3.131 9.325 1.00 96.69 146 ILE A CA 1
ATOM 1211 C C . ILE A 1 146 ? 2.350 -4.157 8.736 1.00 96.69 146 ILE A C 1
ATOM 1213 O O . ILE A 1 146 ? 2.957 -3.872 7.696 1.00 96.69 146 ILE A O 1
ATOM 1217 N N . PRO A 1 147 ? 2.498 -5.344 9.356 1.00 96.62 147 PRO A N 1
ATOM 1218 C CA . PRO A 1 147 ? 3.267 -6.440 8.785 1.00 96.62 147 PRO A CA 1
ATOM 1219 C C . PRO A 1 147 ? 2.700 -6.867 7.433 1.00 96.62 147 PRO A C 1
ATOM 1221 O O . PRO A 1 147 ? 1.485 -6.981 7.258 1.00 96.62 147 PRO A O 1
ATOM 1224 N N . PHE A 1 148 ? 3.576 -7.140 6.471 1.00 97.44 148 PHE A N 1
ATOM 1225 C CA . PHE A 1 148 ? 3.144 -7.744 5.223 1.00 97.44 148 PHE A CA 1
ATOM 1226 C C . PHE A 1 148 ? 2.854 -9.231 5.438 1.00 97.44 148 PHE A C 1
ATOM 1228 O O . PHE A 1 148 ? 3.691 -9.963 5.955 1.00 97.44 148 PHE A O 1
ATOM 1235 N N . HIS A 1 149 ? 1.670 -9.683 5.030 1.00 97.06 149 HIS A N 1
ATOM 1236 C CA . HIS A 1 149 ? 1.190 -11.045 5.284 1.00 97.06 149 HIS A CA 1
ATOM 1237 C C . HIS A 1 149 ? 1.942 -12.138 4.493 1.00 97.06 149 HIS A C 1
ATOM 1239 O O . HIS A 1 149 ? 1.831 -13.315 4.827 1.00 97.06 149 HIS A O 1
ATOM 1245 N N . LEU A 1 150 ? 2.728 -11.766 3.473 1.00 96.31 150 LEU A N 1
ATOM 1246 C CA . LEU A 1 150 ? 3.547 -12.678 2.661 1.00 96.31 150 LEU A CA 1
ATOM 1247 C C . LEU A 1 150 ? 4.994 -12.158 2.526 1.00 96.31 150 LEU A C 1
ATOM 1249 O O . LEU A 1 150 ? 5.430 -11.804 1.428 1.00 96.31 150 LEU A O 1
ATOM 1253 N N . PRO A 1 151 ? 5.764 -12.089 3.629 1.00 94.62 151 PRO A N 1
ATOM 1254 C CA . PRO A 1 151 ? 7.052 -11.386 3.676 1.00 94.62 151 PRO A CA 1
ATOM 1255 C C . PRO A 1 151 ? 8.088 -11.924 2.677 1.00 94.62 151 PRO A C 1
ATOM 1257 O O . PRO A 1 151 ? 8.834 -11.148 2.086 1.00 94.62 151 PRO A O 1
ATOM 1260 N N . ASN A 1 152 ? 8.069 -13.232 2.403 1.00 94.94 152 ASN A N 1
ATOM 1261 C CA . ASN A 1 152 ? 8.983 -13.890 1.459 1.00 94.94 152 ASN A CA 1
ATOM 1262 C C . ASN A 1 152 ? 8.821 -13.423 -0.000 1.00 94.94 152 ASN A C 1
ATOM 1264 O O . ASN A 1 152 ? 9.652 -13.753 -0.842 1.00 94.94 152 ASN A O 1
ATOM 1268 N N . LEU A 1 153 ? 7.752 -12.686 -0.317 1.00 95.81 153 LEU A N 1
ATOM 1269 C CA . LEU A 1 153 ? 7.501 -12.138 -1.652 1.00 95.81 153 LEU A CA 1
ATOM 1270 C C . LEU A 1 153 ? 7.958 -10.682 -1.796 1.00 95.81 153 LEU A C 1
ATOM 1272 O O . LEU A 1 153 ? 7.845 -10.116 -2.884 1.00 95.81 153 LEU A O 1
ATOM 1276 N N . ILE A 1 154 ? 8.495 -10.073 -0.735 1.00 95.25 154 ILE A N 1
ATOM 1277 C CA . ILE A 1 154 ? 9.122 -8.754 -0.815 1.00 95.25 154 ILE A CA 1
ATOM 1278 C C . ILE A 1 154 ? 10.506 -8.896 -1.440 1.00 95.25 154 ILE A C 1
ATOM 1280 O O . ILE A 1 154 ? 11.332 -9.687 -0.985 1.00 95.25 154 ILE A O 1
ATOM 1284 N N . TYR A 1 155 ? 10.776 -8.086 -2.460 1.00 93.50 155 TYR A N 1
ATOM 1285 C CA . TYR A 1 155 ? 12.089 -8.026 -3.086 1.00 93.50 155 TYR A CA 1
ATOM 1286 C C . TYR A 1 155 ? 13.159 -7.523 -2.094 1.00 93.50 155 TYR A C 1
ATOM 1288 O O . TYR A 1 155 ? 12.976 -6.495 -1.437 1.00 93.50 155 TYR A O 1
ATOM 1296 N N . GLN A 1 156 ? 14.280 -8.249 -1.993 1.00 88.00 156 GLN A N 1
ATOM 1297 C CA . GLN A 1 156 ? 15.348 -8.005 -1.005 1.00 88.00 156 GLN A CA 1
ATOM 1298 C C . GLN A 1 156 ? 16.648 -7.436 -1.600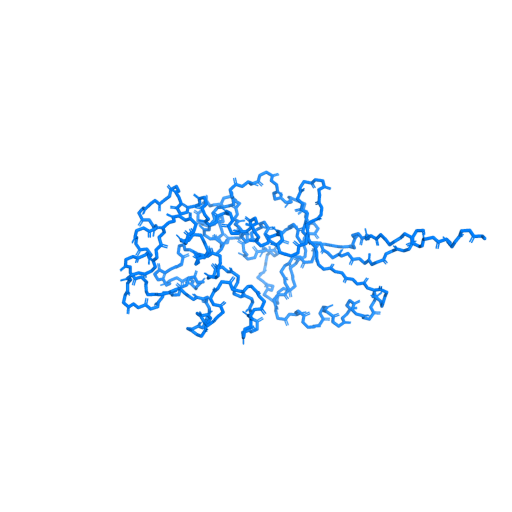 1.00 88.00 156 GLN A C 1
ATOM 1300 O O . GLN A 1 156 ? 17.624 -7.276 -0.872 1.00 88.00 156 GLN A O 1
ATOM 1305 N N . GLY A 1 157 ? 16.695 -7.151 -2.904 1.00 86.25 157 GLY A N 1
ATOM 1306 C CA . GLY A 1 157 ? 17.894 -6.584 -3.527 1.00 86.25 157 GLY A CA 1
ATOM 1307 C C . GLY A 1 157 ? 18.154 -5.127 -3.136 1.00 86.25 157 GLY A C 1
ATOM 1308 O O . GLY A 1 157 ? 17.307 -4.445 -2.553 1.00 86.25 157 GLY A O 1
ATOM 1309 N N . GLU A 1 158 ? 19.355 -4.655 -3.460 1.00 81.50 158 GLU A N 1
ATOM 1310 C CA . GLU A 1 158 ? 19.861 -3.333 -3.064 1.00 81.50 158 GLU A CA 1
ATOM 1311 C C . GLU A 1 158 ? 19.679 -2.249 -4.144 1.00 81.50 158 GLU A C 1
ATOM 1313 O O . GLU A 1 158 ? 19.947 -1.079 -3.892 1.00 81.50 158 GLU A O 1
ATOM 1318 N N . ASP A 1 159 ? 19.179 -2.601 -5.331 1.00 84.94 159 ASP A N 1
ATOM 1319 C CA . ASP A 1 159 ? 18.964 -1.707 -6.483 1.00 84.94 159 ASP A CA 1
ATOM 1320 C C . ASP A 1 159 ? 17.683 -0.849 -6.383 1.00 84.94 159 ASP A C 1
ATOM 1322 O O . ASP A 1 159 ? 17.271 -0.206 -7.352 1.00 84.94 159 ASP A O 1
ATOM 1326 N N . ILE A 1 160 ? 17.048 -0.814 -5.207 1.00 86.44 160 ILE A N 1
ATOM 1327 C CA . ILE A 1 160 ? 15.839 -0.028 -4.947 1.00 86.44 160 ILE A CA 1
ATOM 1328 C C . ILE A 1 160 ? 16.219 1.440 -4.743 1.00 86.44 160 ILE A C 1
ATOM 1330 O O . ILE A 1 160 ? 16.948 1.789 -3.813 1.00 86.44 160 ILE A O 1
ATOM 1334 N N . LYS A 1 161 ? 15.665 2.323 -5.572 1.00 85.19 161 LYS A N 1
ATOM 1335 C CA . LYS A 1 161 ? 15.877 3.769 -5.468 1.00 85.19 161 LYS A CA 1
ATOM 1336 C C . LYS A 1 161 ? 14.952 4.410 -4.426 1.00 85.19 161 LYS A C 1
ATOM 1338 O O . LYS A 1 161 ? 13.814 3.992 -4.238 1.00 85.19 161 LYS A O 1
ATOM 1343 N N . ASP A 1 162 ? 15.430 5.463 -3.770 1.00 79.94 162 ASP A N 1
ATOM 1344 C CA . ASP A 1 162 ? 14.620 6.376 -2.953 1.00 79.94 162 ASP A CA 1
ATOM 1345 C C . ASP A 1 162 ? 14.849 7.797 -3.469 1.00 79.94 162 ASP A C 1
ATOM 1347 O O . ASP A 1 162 ? 15.943 8.349 -3.338 1.00 79.94 162 ASP A O 1
ATOM 1351 N N . TYR A 1 163 ? 13.832 8.379 -4.102 1.00 78.56 163 TYR A N 1
ATOM 1352 C CA . TYR A 1 163 ? 13.925 9.712 -4.694 1.00 78.56 163 TYR A CA 1
ATOM 1353 C C . TYR A 1 163 ? 13.584 10.833 -3.701 1.00 78.56 163 TYR A C 1
ATOM 1355 O O . TYR A 1 163 ? 13.582 12.010 -4.081 1.00 78.56 163 TYR A O 1
ATOM 1363 N N . ASN A 1 164 ? 13.313 10.514 -2.429 1.00 70.94 164 ASN A N 1
ATOM 1364 C CA . ASN A 1 164 ? 13.022 11.531 -1.426 1.00 70.94 164 ASN A CA 1
ATOM 1365 C C . ASN A 1 164 ? 14.272 12.323 -1.011 1.00 70.94 164 ASN A C 1
ATOM 1367 O O . ASN A 1 164 ? 15.363 11.792 -0.828 1.00 70.94 164 ASN A O 1
ATOM 1371 N N . TYR A 1 165 ? 14.089 13.629 -0.817 1.00 48.06 165 TYR A N 1
ATOM 1372 C CA . TYR A 1 165 ? 15.167 14.608 -0.640 1.00 48.06 165 TYR A CA 1
ATOM 1373 C C . TYR A 1 165 ? 15.819 14.592 0.752 1.00 48.06 165 TYR A C 1
ATOM 1375 O O . TYR A 1 165 ? 16.829 15.261 0.979 1.00 48.06 165 TYR A O 1
ATOM 1383 N N . LEU A 1 166 ? 15.273 13.838 1.707 1.00 47.53 166 LEU A N 1
ATOM 1384 C CA . LEU A 1 166 ? 15.915 13.681 3.004 1.00 47.53 166 LEU A CA 1
ATOM 1385 C C . LEU A 1 166 ? 17.068 12.690 2.852 1.00 47.53 166 LEU A C 1
ATOM 1387 O O . LEU A 1 166 ? 16.939 11.511 3.169 1.00 47.53 166 LEU A O 1
ATOM 1391 N N . LYS A 1 167 ? 18.225 13.202 2.411 1.00 42.31 167 LYS A N 1
ATOM 1392 C CA . LYS A 1 167 ? 19.533 12.647 2.766 1.00 42.31 167 LYS A CA 1
ATOM 1393 C C . LYS A 1 167 ? 19.659 12.699 4.292 1.00 42.31 167 LYS A C 1
ATOM 1395 O O . LYS A 1 167 ? 20.383 13.525 4.841 1.00 42.31 167 LYS A O 1
ATOM 1400 N N . VAL A 1 168 ? 18.926 11.836 4.997 1.00 42.31 168 VAL A N 1
ATOM 1401 C CA . VAL A 1 168 ? 19.309 11.450 6.349 1.00 42.31 168 VAL A CA 1
ATOM 1402 C C . VAL A 1 168 ? 20.697 10.856 6.169 1.00 42.31 168 VAL A C 1
ATOM 1404 O O . VAL A 1 168 ? 20.912 10.045 5.268 1.00 42.31 168 VAL A O 1
ATOM 1407 N N . SER A 1 169 ? 21.648 11.349 6.943 1.00 40.91 169 SER A N 1
ATOM 1408 C CA . SER A 1 169 ? 23.100 11.264 6.772 1.00 40.91 169 SER A CA 1
ATOM 1409 C C . SER A 1 169 ? 23.710 9.848 6.796 1.00 40.91 169 SER A C 1
ATOM 1411 O O . SER A 1 169 ? 24.871 9.702 7.145 1.00 40.91 169 SER A O 1
ATOM 1413 N N . ASN A 1 170 ? 22.969 8.802 6.410 1.00 45.41 170 ASN A N 1
ATOM 1414 C CA . ASN A 1 170 ? 23.385 7.400 6.437 1.00 45.41 170 ASN A CA 1
ATOM 1415 C C . ASN A 1 170 ? 22.679 6.474 5.411 1.00 45.41 170 ASN A C 1
ATOM 1417 O O . ASN A 1 170 ? 22.551 5.286 5.684 1.00 45.41 170 ASN A O 1
ATOM 1421 N N . HIS A 1 171 ? 22.208 6.956 4.247 1.00 51.25 171 HIS A N 1
ATOM 1422 C CA . HIS A 1 171 ? 21.609 6.107 3.180 1.00 51.25 171 HIS A CA 1
ATOM 1423 C C . HIS A 1 171 ? 20.452 5.180 3.629 1.00 51.25 171 HIS A C 1
ATOM 1425 O O . HIS A 1 171 ? 20.088 4.237 2.927 1.00 51.25 171 HIS A O 1
ATOM 1431 N N . ARG A 1 172 ? 19.848 5.414 4.801 1.00 57.34 172 ARG A N 1
ATOM 1432 C CA . ARG A 1 172 ? 18.781 4.554 5.317 1.00 57.34 172 ARG A CA 1
ATOM 1433 C C . ARG A 1 172 ? 17.445 5.005 4.757 1.00 57.34 172 ARG A C 1
ATOM 1435 O O . ARG A 1 172 ? 16.958 6.082 5.085 1.00 57.34 172 ARG A O 1
ATOM 1442 N N . ILE A 1 173 ? 16.854 4.133 3.951 1.00 67.75 173 ILE A N 1
ATOM 1443 C CA . ILE A 1 173 ? 15.471 4.219 3.496 1.00 67.75 173 ILE A CA 1
ATOM 1444 C C . ILE A 1 173 ? 14.557 4.396 4.723 1.00 67.75 173 ILE A C 1
ATOM 1446 O O . ILE A 1 173 ? 14.507 3.536 5.612 1.00 67.75 173 ILE A O 1
ATOM 1450 N N . TRP A 1 174 ? 13.858 5.530 4.808 1.00 66.06 174 TRP A N 1
ATOM 1451 C CA . TRP A 1 174 ? 13.166 5.931 6.039 1.00 66.06 174 TRP A CA 1
ATOM 1452 C C . TRP A 1 174 ? 12.018 4.976 6.405 1.00 66.06 174 TRP A C 1
ATOM 1454 O O . TRP A 1 174 ? 11.840 4.658 7.580 1.00 66.06 174 TRP A O 1
ATOM 1464 N N . TRP A 1 175 ? 11.293 4.436 5.417 1.00 66.44 175 TRP A N 1
ATOM 1465 C CA . TRP A 1 175 ? 10.190 3.498 5.669 1.00 66.44 175 TRP A CA 1
ATOM 1466 C C . TRP A 1 175 ? 10.659 2.121 6.160 1.00 66.44 175 TRP A C 1
ATOM 1468 O O . TRP A 1 175 ? 9.968 1.524 6.981 1.00 66.44 175 TRP A O 1
ATOM 1478 N N . LYS A 1 176 ? 11.858 1.657 5.763 1.00 67.38 176 LYS A N 1
ATOM 1479 C CA . LYS A 1 176 ? 12.494 0.461 6.357 1.00 67.38 176 LYS A CA 1
ATOM 1480 C C . LYS A 1 176 ? 12.809 0.675 7.835 1.00 67.38 176 LYS A C 1
ATOM 1482 O O . LYS A 1 176 ? 12.663 -0.218 8.665 1.00 67.38 176 LYS A O 1
ATOM 1487 N N . THR A 1 177 ? 13.282 1.875 8.160 1.00 67.75 177 THR A N 1
ATOM 1488 C CA . THR A 1 177 ? 13.743 2.203 9.513 1.00 67.75 177 THR A CA 1
ATOM 1489 C C . THR A 1 177 ? 12.567 2.232 10.490 1.00 67.75 177 THR A C 1
ATOM 1491 O O . THR A 1 177 ? 12.644 1.619 11.549 1.00 67.75 177 THR A O 1
ATOM 1494 N N . LEU A 1 178 ? 11.438 2.829 10.092 1.00 71.44 178 LEU A N 1
ATOM 1495 C CA . LEU A 1 178 ? 10.249 2.934 10.943 1.00 71.44 178 LEU A CA 1
ATOM 1496 C C . LEU A 1 178 ? 9.601 1.584 11.287 1.00 71.44 178 LEU A C 1
ATOM 1498 O O . LEU A 1 178 ? 9.095 1.434 12.401 1.00 71.44 178 LEU A O 1
ATOM 1502 N N . GLY A 1 179 ? 9.588 0.622 10.360 1.00 76.69 179 GLY A N 1
ATOM 1503 C CA . GLY A 1 179 ? 9.093 -0.731 10.641 1.00 76.69 179 GLY A CA 1
ATOM 1504 C C . GLY A 1 179 ? 10.007 -1.473 11.615 1.00 76.69 179 GLY A C 1
ATOM 1505 O O . GLY A 1 179 ? 9.558 -1.985 12.641 1.00 76.69 179 GLY A O 1
ATOM 1506 N N . ARG A 1 180 ? 11.319 -1.433 11.357 1.00 78.81 180 ARG A N 1
ATOM 1507 C CA . ARG A 1 180 ? 12.329 -2.113 12.181 1.00 78.81 180 ARG A CA 1
ATOM 1508 C C . ARG A 1 180 ? 12.435 -1.554 13.595 1.00 78.81 180 ARG A C 1
ATOM 1510 O O . ARG A 1 180 ? 12.565 -2.329 14.535 1.00 78.81 180 ARG A O 1
ATOM 1517 N N . GLU A 1 181 ? 12.316 -0.238 13.770 1.00 79.31 181 GLU A N 1
ATOM 1518 C CA . GLU A 1 181 ? 12.236 0.403 15.095 1.00 79.31 181 GLU A CA 1
ATOM 1519 C 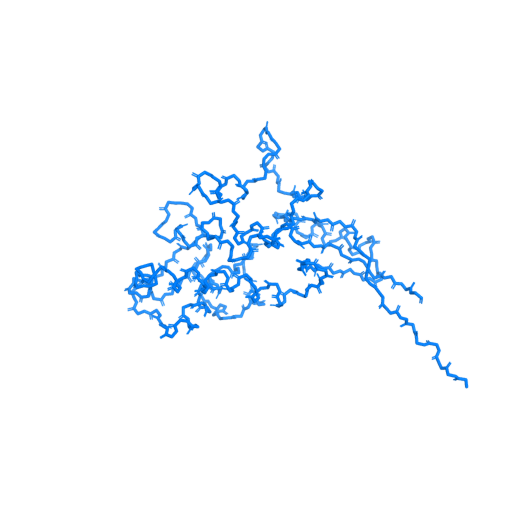C . GLU A 1 181 ? 11.036 -0.091 15.920 1.00 79.31 181 GLU A C 1
ATOM 1521 O O . GLU A 1 181 ? 11.055 -0.014 17.146 1.00 79.31 181 GLU A O 1
ATOM 1526 N N . ARG A 1 182 ? 10.007 -0.637 15.259 1.00 77.75 182 ARG A N 1
ATOM 1527 C CA . ARG A 1 182 ? 8.824 -1.248 15.882 1.00 77.75 182 ARG A CA 1
ATOM 1528 C C . ARG A 1 182 ? 8.911 -2.775 15.985 1.00 77.75 182 ARG A C 1
ATOM 1530 O O . ARG A 1 182 ? 7.925 -3.406 16.350 1.00 77.75 182 ARG A O 1
ATOM 1537 N N . GLY A 1 183 ? 10.054 -3.377 15.651 1.00 85.38 183 GLY A N 1
ATOM 1538 C CA . GLY A 1 183 ? 10.228 -4.832 15.631 1.00 85.38 183 GLY A CA 1
ATOM 1539 C C . GLY A 1 183 ? 9.496 -5.538 14.484 1.00 85.38 183 GLY A C 1
ATOM 1540 O O . GLY A 1 183 ? 9.336 -6.754 14.531 1.00 85.38 183 GLY A O 1
ATOM 1541 N N . ILE A 1 184 ? 9.048 -4.802 13.460 1.00 87.56 184 ILE A N 1
ATOM 1542 C CA . ILE A 1 184 ? 8.392 -5.366 12.277 1.00 87.56 184 ILE A CA 1
ATOM 1543 C C . ILE A 1 184 ? 9.446 -5.534 11.188 1.00 87.56 184 ILE A C 1
ATOM 1545 O O . ILE A 1 184 ? 10.007 -4.555 10.697 1.00 87.56 184 ILE A O 1
ATOM 1549 N N . GLU A 1 185 ? 9.720 -6.783 10.821 1.00 86.94 185 GLU A N 1
ATOM 1550 C CA . GLU A 1 185 ? 10.758 -7.112 9.843 1.00 86.94 185 GLU A CA 1
ATOM 1551 C C . GLU A 1 185 ? 10.404 -6.624 8.434 1.00 86.94 185 GLU A C 1
ATOM 1553 O O . GLU A 1 185 ? 11.247 -6.035 7.759 1.00 86.94 185 GLU A O 1
ATOM 1558 N N . HIS A 1 186 ? 9.147 -6.839 8.034 1.00 92.50 186 HIS A N 1
ATOM 1559 C CA . HIS A 1 186 ? 8.639 -6.583 6.693 1.00 92.50 186 HIS A CA 1
ATOM 1560 C C . HIS A 1 186 ? 7.247 -5.964 6.739 1.00 92.50 186 HIS A C 1
ATOM 1562 O O . HIS A 1 186 ? 6.296 -6.576 7.229 1.00 92.50 186 HIS A O 1
ATOM 1568 N N . THR A 1 187 ? 7.124 -4.742 6.225 1.00 95.12 187 THR A N 1
ATOM 1569 C CA . THR A 1 187 ? 5.875 -3.968 6.274 1.00 95.12 187 THR A CA 1
ATOM 1570 C C . THR A 1 187 ? 5.158 -3.949 4.930 1.00 95.12 187 THR A C 1
ATOM 1572 O O . THR A 1 187 ? 5.752 -4.186 3.876 1.00 95.12 187 THR A O 1
ATOM 1575 N N . VAL A 1 188 ? 3.867 -3.620 4.943 1.00 96.06 188 VAL A N 1
ATOM 1576 C CA . VAL A 1 188 ? 3.097 -3.427 3.706 1.00 96.06 188 VAL A CA 1
ATOM 1577 C C . VAL A 1 188 ? 3.645 -2.263 2.859 1.00 96.06 188 VAL A C 1
ATOM 1579 O O . VAL A 1 188 ? 3.617 -2.327 1.629 1.00 96.06 188 VAL A O 1
ATOM 1582 N N . GLU A 1 189 ? 4.215 -1.226 3.488 1.00 93.75 189 GLU A N 1
ATOM 1583 C CA . GLU A 1 189 ? 4.936 -0.160 2.776 1.00 93.75 189 GLU A CA 1
ATOM 1584 C C . GLU A 1 189 ? 6.181 -0.710 2.062 1.00 93.75 189 GLU A C 1
ATOM 1586 O O . GLU A 1 189 ? 6.414 -0.377 0.901 1.00 93.75 189 GLU A O 1
ATOM 1591 N N . GLU A 1 190 ? 6.957 -1.587 2.712 1.00 93.12 190 GLU A N 1
ATOM 1592 C CA . GLU A 1 190 ? 8.125 -2.219 2.083 1.00 93.12 190 GLU A CA 1
ATOM 1593 C C . GLU A 1 190 ? 7.739 -3.023 0.843 1.00 93.12 190 GLU A C 1
ATOM 1595 O O . GLU A 1 190 ? 8.362 -2.832 -0.200 1.00 93.12 190 GLU A O 1
ATOM 1600 N N . PHE A 1 191 ? 6.682 -3.840 0.914 1.00 95.38 191 PHE A N 1
ATOM 1601 C CA . PHE A 1 191 ? 6.151 -4.540 -0.260 1.00 95.38 191 PHE A CA 1
ATOM 1602 C C . PHE A 1 191 ? 5.861 -3.557 -1.403 1.00 95.38 191 PHE A C 1
ATOM 1604 O O . PHE A 1 191 ? 6.349 -3.726 -2.522 1.00 95.38 191 PHE A O 1
ATOM 1611 N N . TYR A 1 192 ? 5.105 -2.494 -1.119 1.00 95.50 192 TYR A N 1
ATOM 1612 C CA . TYR A 1 192 ? 4.653 -1.571 -2.156 1.00 95.50 192 TYR A CA 1
ATOM 1613 C C . TYR A 1 192 ? 5.797 -0.797 -2.821 1.00 95.50 192 TYR A C 1
ATOM 1615 O O . TYR A 1 192 ? 5.722 -0.490 -4.015 1.00 95.50 192 TYR A O 1
ATOM 1623 N N . GLN A 1 193 ? 6.851 -0.469 -2.066 1.00 93.69 193 GLN A N 1
ATOM 1624 C CA . GLN A 1 193 ? 7.992 0.275 -2.597 1.00 93.69 193 GLN A CA 1
ATOM 1625 C C . GLN A 1 193 ? 9.052 -0.639 -3.232 1.00 93.69 193 GLN A C 1
ATOM 1627 O O . GLN A 1 193 ? 9.520 -0.332 -4.324 1.00 93.69 193 GLN A O 1
ATOM 1632 N N . HIS A 1 194 ? 9.425 -1.763 -2.613 1.00 93.56 194 HIS A N 1
ATOM 1633 C CA . HIS A 1 194 ? 10.517 -2.620 -3.110 1.00 93.56 194 HIS A CA 1
ATOM 1634 C C . HIS A 1 194 ? 10.151 -3.386 -4.374 1.00 93.56 194 HIS A C 1
ATOM 1636 O O . HIS A 1 194 ? 10.984 -3.615 -5.255 1.00 93.56 194 HIS A O 1
ATOM 1642 N N . ASN A 1 195 ? 8.893 -3.804 -4.464 1.00 96.31 195 ASN A N 1
ATOM 1643 C CA . ASN A 1 195 ? 8.442 -4.601 -5.588 1.00 96.31 195 ASN A CA 1
ATOM 1644 C C . ASN A 1 195 ? 8.127 -3.727 -6.804 1.00 96.31 195 ASN A C 1
ATOM 1646 O O . ASN A 1 195 ? 7.865 -4.265 -7.875 1.00 96.31 195 ASN A O 1
ATOM 1650 N N . LYS A 1 196 ? 8.173 -2.398 -6.670 1.00 96.31 196 LYS A N 1
ATOM 1651 C CA . LYS A 1 196 ? 7.873 -1.460 -7.747 1.00 96.31 196 LYS A CA 1
ATOM 1652 C C . LYS A 1 196 ? 8.920 -1.538 -8.857 1.00 96.31 196 LYS A C 1
ATOM 1654 O O . LYS A 1 196 ? 10.116 -1.422 -8.608 1.00 96.31 196 LYS A O 1
ATOM 1659 N N . LEU A 1 197 ? 8.440 -1.676 -10.085 1.00 97.25 197 LEU A N 1
ATOM 1660 C CA . LEU A 1 197 ? 9.214 -1.728 -11.316 1.00 97.25 197 LEU A CA 1
ATOM 1661 C C . LEU A 1 197 ? 8.837 -0.543 -12.197 1.00 97.25 197 LEU A C 1
ATOM 1663 O O . LEU A 1 197 ? 7.650 -0.276 -12.395 1.00 97.25 197 LEU A O 1
ATOM 1667 N N . LEU A 1 198 ? 9.837 0.100 -12.787 1.00 97.62 198 LEU A N 1
ATOM 1668 C CA . LEU A 1 198 ? 9.650 0.880 -14.002 1.00 97.62 198 LEU A CA 1
ATOM 1669 C C . LEU A 1 198 ? 9.867 -0.043 -15.196 1.00 97.62 198 LEU A C 1
ATOM 1671 O O . LEU A 1 198 ? 10.903 -0.705 -15.288 1.00 97.62 198 LEU A O 1
ATOM 1675 N N . GLN A 1 199 ? 8.913 -0.072 -16.120 1.00 97.81 199 GLN A N 1
ATOM 1676 C CA . GLN A 1 199 ? 9.050 -0.809 -17.369 1.00 97.81 199 GLN A CA 1
ATOM 1677 C C . GLN A 1 199 ? 8.823 0.108 -18.563 1.00 97.81 199 GLN A C 1
ATOM 1679 O O . GLN A 1 199 ? 7.914 0.936 -18.536 1.00 97.81 199 GLN A O 1
ATOM 1684 N N . LYS A 1 200 ? 9.607 -0.076 -19.623 1.00 97.31 200 LYS A N 1
ATOM 1685 C CA . LYS A 1 200 ? 9.407 0.586 -20.918 1.00 97.31 200 LYS A CA 1
ATOM 1686 C C . LYS A 1 200 ? 8.834 -0.401 -21.931 1.00 97.31 200 LYS A C 1
ATOM 1688 O O . LYS A 1 200 ? 9.063 -1.610 -21.832 1.00 97.31 200 LYS A O 1
ATOM 1693 N N . MET A 1 201 ? 8.085 0.116 -22.895 1.00 96.38 201 MET A N 1
ATOM 1694 C CA . MET A 1 201 ? 7.583 -0.672 -24.009 1.00 96.38 201 MET A CA 1
ATOM 1695 C C . MET A 1 201 ? 8.746 -1.085 -24.918 1.00 96.38 201 MET A C 1
ATOM 1697 O O . MET A 1 201 ? 9.595 -0.266 -25.268 1.00 96.38 201 MET A O 1
ATOM 1701 N N . ALA A 1 202 ? 8.775 -2.358 -25.298 1.00 90.25 202 ALA A N 1
ATOM 1702 C CA . ALA A 1 202 ? 9.729 -2.924 -26.238 1.00 90.25 202 ALA A CA 1
ATOM 1703 C C . ALA A 1 202 ? 8.974 -3.668 -27.346 1.00 90.25 202 ALA A C 1
ATOM 1705 O O . ALA A 1 202 ? 8.027 -4.419 -27.082 1.00 90.25 202 ALA A O 1
ATOM 1706 N N . PHE A 1 203 ? 9.403 -3.456 -28.587 1.00 84.25 203 PHE A N 1
ATOM 1707 C CA . PHE A 1 203 ? 8.860 -4.134 -29.760 1.00 84.25 203 PHE A CA 1
ATOM 1708 C C . PHE A 1 203 ? 9.746 -5.334 -30.085 1.00 84.25 203 PHE A C 1
ATOM 1710 O O . PHE A 1 203 ? 10.963 -5.179 -30.202 1.00 84.25 203 PHE A O 1
ATOM 1717 N N . GLY A 1 204 ? 9.129 -6.514 -30.160 1.00 64.50 204 GLY A N 1
ATOM 1718 C CA . GLY A 1 204 ? 9.774 -7.762 -30.573 1.00 64.50 204 GLY A CA 1
ATOM 1719 C C . GLY A 1 204 ? 9.444 -8.143 -32.005 1.00 64.50 204 GLY A C 1
ATOM 1720 O O . GLY A 1 204 ? 8.408 -7.661 -32.520 1.00 64.50 204 GLY A O 1
#

pLDDT: mean 90.39, std 12.54, range [40.91, 98.81]

Foldseek 3Di:
DPDPDWDKDKDFDAQAFACPPCVVVVVVVCCVVFVVDKDKWFDFPPDTHDPVVLLVLLLVLLLVQCVVVVVVLVCQQAAAQAEWEPDPCRCVCALPQVDDDDPDRTSQSNSNNVSSVVVVGHRDHDHYFHQDDPPGPNVCSHQLNGARPCQVRQDDDDRFHDNDPPPPVPPDDVSCVSNVVVVHNHTSSSSSRRRITMIHIDTD